Protein AF-A0A7X3ZAD9-F1 (afdb_monomer_lite)

Secondary structure (DSSP, 8-state):
-GGGG-TT--EEEE-S--HHHHHHHHHHHHHTT-EEEE--HHHHHHHHHHHHHHHHHHT--EEE-BTBHHHHHHHHHHHHHHTTPEEEEEEEEE---GGGGG--TTTHHHHHT--HHHHHHTT--HHHHHHHHSSHHHHHHHHHHHHHHTPBPPTTS----B--TTTHHHHSSBGGGTSSBSSSSEEEEEESB-TTSPBPTT--TT-EEEEEE-SSHHHHHHHHHTT--B-TTSSEEEEEES---GGGGTHHHHHIIIII---SS---S--EEEEEEESS-B-TTPEEE-TTSSSEEEEEEEHHHHHHHTBPBGGG-EEEEESS-B-TTPBPBGGGEE--TTSHHHHHHHHHHHHH-

Radius of gyration: 20.12 Å; chains: 1; bounding box: 60×41×52 Å

Foldseek 3Di:
DVVLQDPPAAEDEDDPLALLVLLVVLLSNLVSLHAYAYQNLLVCQLFQQVSCVSNVVSLAHYAYFALDFLLVQLLQLVVCVVVVWFWFEKAFEAAEEQLLLQDALVCLQVSVVHDPVRCVVVVHDSLVSSLRYNCQVRLSSQQQNCQQNVQAEDAWFAPQAADALLCCQQARAPVVSVHPDVHGRHYHYHHQADNVGHGRPNTQNAKIKTKTFQPDPVSLVVCVVVPFRHDPVSGIGMDMDSHRRRPVRRVVQVCCRRPVVYYSTGRNARQKAWFWFFSAKFAAFDAFQARSHNGTGTGIHGLVVCVVQQGDGSSQRHRWGFRGIDGHGHTDHPNRTDDDCPSPSNVSSVVSNVVRD

Sequence (357 aa):
MEMLLRHDVDVVAEATGDPVAGLLHAREAIRQGKHIVMVNVEADVLAGALLAEEARAAGVVYSMAYGDQPALTCEMVEWARACGFNVVAAGKGTKYLPSYHASTPDTVWDHYGLTPAQAAEAGMNPQMFNSFLDGTKSALEMAAVANATALAPPADGLLFPPAGVDDLAHVLRPATEGGQLAGKGMVEVVSSIERDGRPVCRDLRWGVYVVIEAPNPYAAACFRQYGMNTDATGRYSAMYKPFHLIGLELNVSILSAALLGKPTGSTLSFEGDVVATAKRDLSAGETLDGEGGFTVYGKLLPAKKSLALGGLPTGLAHGVKLAASVAAGQPITWSDVEIDAACDAVKIRREMEQRFG

pLDDT: mean 97.09, std 2.52, range [78.0, 98.94]

Structure (mmCIF, N/CA/C/O backbone):
data_AF-A0A7X3ZAD9-F1
#
_entry.id   AF-A0A7X3ZAD9-F1
#
loop_
_atom_site.group_PDB
_atom_site.id
_atom_site.type_symbol
_atom_site.label_atom_id
_atom_site.label_alt_id
_atom_site.label_comp_id
_atom_site.label_asym_id
_atom_site.label_entity_id
_atom_site.label_seq_id
_atom_site.pdbx_PDB_ins_code
_atom_site.Cartn_x
_atom_site.Cartn_y
_atom_site.Cartn_z
_atom_site.occupancy
_atom_site.B_iso_or_equiv
_atom_site.auth_seq_id
_atom_site.auth_comp_id
_atom_site.auth_asym_id
_atom_site.auth_atom_id
_atom_site.pdbx_PDB_model_num
ATOM 1 N N . MET A 1 1 ? -13.316 -12.703 19.798 1.00 78.00 1 MET A N 1
ATOM 2 C CA . MET A 1 1 ? -12.491 -12.288 20.958 1.00 78.00 1 MET A CA 1
ATOM 3 C C . MET A 1 1 ? -12.046 -13.439 21.851 1.00 78.00 1 MET A C 1
ATOM 5 O O . MET A 1 1 ? -10.903 -13.404 22.272 1.00 78.00 1 MET A O 1
ATOM 9 N N . GLU A 1 2 ? -12.847 -14.485 22.087 1.00 82.69 2 GLU A N 1
ATOM 10 C CA . GLU A 1 2 ? -12.453 -15.619 22.957 1.00 82.69 2 GLU A CA 1
ATOM 11 C C . GLU A 1 2 ? -11.102 -16.269 22.604 1.00 82.69 2 GLU A C 1
ATOM 13 O O . GLU A 1 2 ? -10.327 -16.595 23.497 1.00 82.69 2 GLU A O 1
ATOM 18 N N . MET A 1 3 ? -10.770 -16.390 21.311 1.00 83.06 3 MET A N 1
ATOM 19 C CA . MET A 1 3 ? -9.465 -16.890 20.850 1.00 83.06 3 MET A CA 1
ATOM 20 C C . MET A 1 3 ? -8.279 -16.098 21.430 1.00 83.06 3 MET A C 1
ATOM 22 O O . MET A 1 3 ? -7.254 -16.689 21.756 1.00 83.06 3 MET A O 1
ATOM 26 N N . LEU A 1 4 ? -8.421 -14.779 21.605 1.00 87.44 4 LEU A N 1
ATOM 27 C CA . LEU A 1 4 ? -7.357 -13.913 22.123 1.00 87.44 4 LEU A CA 1
ATOM 28 C C . LEU A 1 4 ? -7.099 -14.119 23.619 1.00 87.44 4 LEU A C 1
ATOM 30 O O . LEU A 1 4 ? -6.061 -13.702 24.114 1.00 87.44 4 LEU A O 1
ATOM 34 N N . LEU A 1 5 ? -7.997 -14.796 24.336 1.00 88.81 5 LEU A N 1
ATOM 35 C CA . LEU A 1 5 ? -7.815 -15.131 25.750 1.00 88.81 5 LEU A CA 1
ATOM 36 C C . LEU A 1 5 ? -7.124 -16.484 25.951 1.00 88.81 5 LEU A C 1
ATOM 38 O O . LEU A 1 5 ? -6.777 -16.843 27.074 1.00 88.81 5 LEU A O 1
ATOM 42 N N . ARG A 1 6 ? -6.935 -17.265 24.883 1.00 92.75 6 ARG A N 1
ATOM 43 C CA . ARG A 1 6 ? -6.351 -18.599 24.990 1.00 92.75 6 ARG A CA 1
ATOM 44 C C . ARG A 1 6 ? -4.841 -18.531 25.203 1.00 92.75 6 ARG A C 1
ATOM 46 O O . ARG A 1 6 ? -4.143 -17.809 24.495 1.00 92.75 6 ARG A O 1
ATOM 53 N N . HIS A 1 7 ? -4.318 -19.321 26.135 1.00 89.75 7 HIS A N 1
ATOM 54 C CA . HIS A 1 7 ? -2.878 -19.383 26.417 1.00 89.75 7 HIS A CA 1
ATOM 55 C C . HIS A 1 7 ? -2.080 -20.228 25.412 1.00 89.75 7 HIS A C 1
ATOM 57 O O . HIS A 1 7 ? -0.863 -20.130 25.392 1.00 89.75 7 HIS A O 1
ATOM 63 N N . ASP A 1 8 ? -2.746 -21.029 24.578 1.00 94.44 8 ASP A N 1
ATOM 64 C CA . ASP A 1 8 ? -2.132 -21.887 23.553 1.00 94.44 8 ASP A CA 1
ATOM 65 C C . ASP A 1 8 ? -2.055 -21.221 22.166 1.00 94.44 8 ASP A C 1
ATOM 67 O O . ASP A 1 8 ? -1.916 -21.900 21.152 1.00 94.44 8 ASP A O 1
ATOM 71 N N . VAL A 1 9 ? -2.179 -19.891 22.117 1.00 96.69 9 VAL A N 1
ATOM 72 C CA . VAL A 1 9 ? -2.085 -19.087 20.892 1.00 96.69 9 VAL A CA 1
ATOM 73 C C . VAL A 1 9 ? -0.942 -18.089 21.034 1.00 96.69 9 VAL A C 1
ATOM 75 O O . VAL A 1 9 ? -1.059 -17.141 21.815 1.00 96.69 9 VAL A O 1
ATOM 78 N N . ASP A 1 10 ? 0.113 -18.270 20.240 1.00 96.31 10 ASP A N 1
ATOM 79 C CA . ASP A 1 10 ? 1.284 -17.379 20.209 1.00 96.31 10 ASP A CA 1
ATOM 80 C C . ASP A 1 10 ? 1.128 -16.234 19.195 1.00 96.31 10 ASP A C 1
ATOM 82 O O . ASP A 1 10 ? 1.503 -15.090 19.458 1.00 96.31 10 ASP A O 1
ATOM 86 N N . VAL A 1 11 ? 0.552 -16.540 18.027 1.00 98.31 11 VAL A N 1
ATOM 87 C CA . VAL A 1 11 ? 0.426 -15.618 16.890 1.00 98.31 11 VAL A CA 1
ATOM 88 C C . VAL A 1 11 ? -1.021 -15.558 16.417 1.00 98.31 11 VAL A C 1
ATOM 90 O O . VAL A 1 11 ? -1.665 -16.586 16.212 1.00 98.31 11 VAL A O 1
ATOM 93 N N . VAL A 1 12 ? -1.521 -14.345 16.202 1.00 98.06 12 VAL A N 1
ATOM 94 C CA . VAL A 1 12 ? -2.849 -14.061 15.659 1.00 98.06 12 VAL A CA 1
ATOM 95 C C . VAL A 1 12 ? -2.694 -13.546 14.234 1.00 98.06 12 VAL A C 1
ATOM 97 O O . VAL A 1 12 ? -2.046 -12.526 14.016 1.00 98.06 12 VAL A O 1
ATOM 100 N N . ALA A 1 13 ? -3.309 -14.223 13.268 1.00 97.81 13 ALA A N 1
ATOM 101 C CA . ALA A 1 13 ? -3.486 -13.682 11.925 1.00 97.81 13 ALA A CA 1
ATOM 102 C C . ALA A 1 13 ? -4.824 -12.932 11.862 1.00 97.81 13 ALA A C 1
ATOM 104 O O . ALA A 1 13 ? -5.886 -13.543 11.993 1.00 97.81 13 ALA A O 1
ATOM 105 N N . GLU A 1 14 ? -4.778 -11.612 11.692 1.00 97.12 14 GLU A N 1
ATOM 106 C CA . GLU A 1 14 ? -5.979 -10.794 11.511 1.00 97.12 14 GLU A CA 1
ATOM 107 C C . GLU A 1 14 ? -6.323 -10.774 10.018 1.00 97.12 14 GLU A C 1
ATOM 109 O O . GLU A 1 14 ? -5.631 -10.128 9.234 1.00 97.12 14 GLU A O 1
ATOM 114 N N . ALA A 1 15 ? -7.336 -11.551 9.630 1.00 95.44 15 ALA A N 1
ATOM 115 C CA . ALA A 1 15 ? -7.712 -11.803 8.238 1.00 95.44 15 ALA A CA 1
ATOM 116 C C . ALA A 1 15 ? -9.220 -11.628 7.995 1.00 95.44 15 ALA A C 1
ATOM 118 O O . ALA A 1 15 ? -9.798 -12.301 7.144 1.00 95.44 15 ALA A O 1
ATOM 119 N N . THR A 1 16 ? -9.881 -10.764 8.773 1.00 93.94 16 THR A N 1
ATOM 120 C CA . THR A 1 16 ? -11.319 -10.500 8.590 1.00 93.94 16 THR A CA 1
ATOM 121 C C . THR A 1 16 ? -11.625 -9.666 7.353 1.00 93.94 16 THR A C 1
ATOM 123 O O . THR A 1 16 ? -12.719 -9.787 6.808 1.00 93.94 16 THR A O 1
ATOM 126 N N . GLY A 1 17 ? -10.674 -8.836 6.913 1.00 89.06 17 GLY A N 1
ATOM 127 C CA . GLY A 1 17 ? -10.878 -7.870 5.832 1.00 89.06 17 GLY A CA 1
ATOM 128 C C . GLY A 1 17 ? -11.751 -6.674 6.228 1.00 89.06 17 GLY A C 1
ATOM 129 O O . GLY A 1 17 ? -12.151 -5.911 5.358 1.00 89.06 17 GLY A O 1
ATOM 130 N N . ASP A 1 18 ? -12.057 -6.511 7.520 1.00 94.25 18 ASP A N 1
ATOM 131 C CA . ASP A 1 18 ? -12.796 -5.365 8.050 1.00 94.25 18 ASP A CA 1
ATOM 132 C C . ASP A 1 18 ? -11.835 -4.476 8.858 1.00 94.25 18 ASP A C 1
ATOM 134 O O . ASP A 1 18 ? -11.283 -4.934 9.864 1.00 94.25 18 ASP A O 1
ATOM 138 N N . PRO A 1 19 ? -11.576 -3.221 8.448 1.00 95.44 19 PRO A N 1
ATOM 139 C CA . PRO A 1 19 ? -10.581 -2.379 9.107 1.00 95.44 19 PRO A CA 1
ATOM 140 C C . PRO A 1 19 ? -10.944 -2.051 10.561 1.00 95.44 19 PRO A C 1
ATOM 142 O O . PRO A 1 19 ? -10.061 -1.993 11.416 1.00 95.44 19 PRO A O 1
ATOM 145 N N . VAL A 1 20 ? -12.231 -1.875 10.875 1.00 95.19 20 VAL A N 1
ATOM 146 C CA . VAL A 1 20 ? -12.704 -1.551 12.230 1.00 95.19 20 VAL A CA 1
ATOM 147 C C . VAL A 1 20 ? -12.473 -2.737 13.160 1.00 95.19 20 VAL A C 1
ATOM 149 O O . VAL A 1 20 ? -11.889 -2.576 14.234 1.00 95.19 20 VAL A O 1
ATOM 152 N N . ALA A 1 21 ? -12.872 -3.937 12.738 1.00 96.06 21 ALA A N 1
ATOM 153 C CA . ALA A 1 21 ? -12.612 -5.165 13.474 1.00 96.06 21 ALA A CA 1
ATOM 154 C C . ALA A 1 21 ? -11.104 -5.408 13.616 1.00 96.06 21 ALA A C 1
ATOM 156 O O . ALA A 1 21 ? -10.641 -5.718 14.714 1.00 96.06 21 ALA A O 1
ATOM 157 N N . GLY A 1 22 ? -10.334 -5.190 12.546 1.00 97.69 22 GLY A N 1
ATOM 158 C CA . GLY A 1 22 ? -8.883 -5.356 12.527 1.00 97.69 22 GLY A CA 1
ATOM 159 C C . GLY A 1 22 ? -8.163 -4.516 13.581 1.00 97.69 22 GLY A C 1
ATOM 160 O O . GLY A 1 22 ? -7.330 -5.046 14.320 1.00 97.69 22 GLY A O 1
ATOM 161 N N . LEU A 1 23 ? -8.544 -3.243 13.741 1.00 98.00 23 LEU A N 1
ATOM 162 C CA . LEU A 1 23 ? -8.005 -2.382 14.801 1.00 98.00 23 LEU A CA 1
ATOM 163 C C . LEU A 1 23 ? -8.286 -2.939 16.202 1.00 98.00 23 LEU A C 1
ATOM 165 O O . LEU A 1 23 ? -7.384 -3.009 17.040 1.00 98.00 23 LEU A O 1
ATOM 169 N N . LEU A 1 24 ? -9.527 -3.353 16.465 1.00 96.94 24 LEU A N 1
ATOM 170 C CA . LEU A 1 24 ? -9.924 -3.881 17.772 1.00 96.94 24 LEU A CA 1
ATOM 171 C C . LEU A 1 24 ? -9.223 -5.210 18.079 1.00 96.94 24 LEU A C 1
ATOM 173 O O . LEU A 1 24 ? -8.739 -5.422 19.192 1.00 96.94 24 LEU A O 1
ATOM 177 N N . HIS A 1 25 ? -9.127 -6.087 17.080 1.00 97.62 25 HIS A N 1
ATOM 178 C CA . HIS A 1 25 ? -8.444 -7.372 17.177 1.00 97.62 25 HIS A CA 1
ATOM 179 C C . HIS A 1 25 ? -6.951 -7.193 17.461 1.00 97.62 25 HIS A C 1
ATOM 181 O O . HIS A 1 25 ? -6.421 -7.868 18.344 1.00 97.62 25 HIS A O 1
ATOM 187 N N . ALA A 1 26 ? -6.288 -6.268 16.758 1.00 97.88 26 ALA A N 1
ATOM 188 C CA . ALA A 1 26 ? -4.873 -5.973 16.951 1.00 97.88 26 ALA A CA 1
ATOM 189 C C . ALA A 1 26 ? -4.586 -5.486 18.370 1.00 97.88 26 ALA A C 1
ATOM 191 O O . ALA A 1 26 ? -3.744 -6.065 19.053 1.00 97.88 26 ALA A O 1
ATOM 192 N N . ARG A 1 27 ? -5.313 -4.466 18.845 1.00 97.06 27 ARG A N 1
ATOM 193 C CA . ARG A 1 27 ? -5.101 -3.908 20.192 1.00 97.06 27 ARG A CA 1
ATOM 194 C C . ARG A 1 27 ? -5.335 -4.939 21.283 1.00 97.06 27 ARG A C 1
ATOM 196 O O . ARG A 1 27 ? -4.548 -5.028 22.224 1.00 97.06 27 ARG A O 1
ATOM 203 N N . GLU A 1 28 ? -6.388 -5.744 21.158 1.00 97.56 28 GLU A N 1
ATOM 204 C CA . GLU A 1 28 ? -6.650 -6.799 22.134 1.00 97.56 28 GLU A CA 1
ATOM 205 C C . GLU A 1 28 ? -5.566 -7.884 22.090 1.00 97.56 28 GLU A C 1
ATOM 207 O O . GLU A 1 28 ? -5.107 -8.316 23.142 1.00 97.56 28 GLU A O 1
ATOM 212 N N . ALA A 1 29 ? -5.087 -8.286 20.909 1.00 98.06 29 ALA A N 1
ATOM 213 C CA . ALA A 1 29 ? -3.981 -9.237 20.796 1.00 98.06 29 ALA A CA 1
ATOM 214 C C . ALA A 1 29 ? -2.693 -8.699 21.448 1.00 98.06 29 ALA A C 1
ATOM 216 O O . ALA A 1 29 ? -2.060 -9.417 22.224 1.00 98.06 29 ALA A O 1
ATOM 217 N N . ILE A 1 30 ? -2.363 -7.421 21.218 1.00 98.12 30 ILE A N 1
ATOM 218 C CA . ILE A 1 30 ? -1.230 -6.733 21.856 1.00 98.12 30 ILE A CA 1
ATOM 219 C C . ILE A 1 30 ? -1.380 -6.758 23.380 1.00 98.12 30 ILE A C 1
ATOM 221 O O . ILE A 1 30 ? -0.456 -7.151 24.092 1.00 98.12 30 ILE A O 1
ATOM 225 N N . ARG A 1 31 ? -2.562 -6.397 23.892 1.00 97.00 31 ARG A N 1
ATOM 226 C CA . ARG A 1 31 ? -2.857 -6.377 25.332 1.00 97.00 31 ARG A CA 1
ATOM 227 C C . ARG A 1 31 ? -2.712 -7.753 25.986 1.00 97.00 31 ARG A C 1
ATOM 229 O O . ARG A 1 31 ? -2.361 -7.840 27.159 1.00 97.00 31 ARG A O 1
ATOM 236 N N . GLN A 1 32 ? -2.984 -8.815 25.233 1.00 97.44 32 GLN A N 1
ATOM 237 C CA . GLN A 1 32 ? -2.859 -10.205 25.673 1.00 97.44 32 GLN A CA 1
ATOM 238 C C . GLN A 1 32 ? -1.451 -10.784 25.466 1.00 97.44 32 GLN A C 1
ATOM 240 O O . GLN A 1 32 ? -1.246 -11.977 25.693 1.00 97.44 32 GLN A O 1
ATOM 245 N N . GLY A 1 33 ? -0.482 -9.970 25.034 1.00 97.25 33 GLY A N 1
ATOM 246 C CA . GLY A 1 33 ? 0.894 -10.412 24.823 1.00 97.25 33 GLY A CA 1
ATOM 247 C C . GLY A 1 33 ? 1.049 -11.365 23.635 1.00 97.25 33 GLY A C 1
ATOM 248 O O . GLY A 1 33 ? 1.919 -12.230 23.667 1.00 97.25 33 GLY A O 1
ATOM 249 N N . LYS A 1 34 ? 0.201 -11.242 22.606 1.00 98.44 34 LYS A N 1
ATOM 250 C CA . LYS A 1 34 ? 0.237 -12.089 21.404 1.00 98.44 34 LYS A CA 1
ATOM 251 C C . LYS A 1 34 ? 0.871 -11.358 20.235 1.00 98.44 34 LYS A C 1
ATOM 253 O O . LYS A 1 34 ? 0.629 -10.169 20.042 1.00 98.44 34 LYS A O 1
ATOM 258 N N . HIS A 1 35 ? 1.636 -12.081 19.424 1.00 98.62 35 HIS A N 1
ATOM 259 C CA . HIS A 1 35 ? 2.113 -11.551 18.151 1.00 98.62 35 HIS A CA 1
ATOM 260 C C . HIS A 1 35 ? 0.945 -11.400 17.168 1.00 98.62 35 HIS A C 1
ATOM 262 O O . HIS A 1 35 ? -0.010 -12.178 17.204 1.00 98.62 35 HIS A O 1
ATOM 268 N N . ILE A 1 36 ? 1.040 -10.430 16.262 1.00 98.44 36 ILE A N 1
ATOM 269 C CA . ILE A 1 36 ? 0.019 -10.127 15.262 1.00 98.44 36 ILE A CA 1
ATOM 270 C C . ILE A 1 36 ? 0.652 -10.150 13.878 1.00 98.44 36 ILE A C 1
ATOM 272 O O . ILE A 1 36 ? 1.618 -9.434 13.612 1.00 98.44 36 ILE A O 1
ATOM 276 N N . VAL A 1 37 ? 0.068 -10.949 12.991 1.00 98.56 37 VAL A N 1
ATOM 277 C CA . VAL A 1 37 ? 0.268 -10.856 11.548 1.00 98.56 37 VAL A CA 1
ATOM 278 C C . VAL A 1 37 ? -0.975 -10.197 10.959 1.00 98.56 37 VAL A C 1
ATOM 280 O O . VAL A 1 37 ? -2.055 -10.786 10.920 1.00 98.56 37 VAL A O 1
ATOM 283 N N . MET A 1 38 ? -0.820 -8.947 10.546 1.00 98.06 38 MET A N 1
ATOM 284 C CA . MET A 1 38 ? -1.863 -8.116 9.971 1.00 98.06 38 MET A CA 1
ATOM 285 C C . MET A 1 38 ? -1.998 -8.433 8.478 1.00 98.06 38 MET A C 1
ATOM 287 O O . MET A 1 38 ? -1.199 -7.968 7.664 1.00 98.06 38 MET A O 1
ATOM 291 N N . VAL A 1 39 ? -2.982 -9.267 8.121 1.00 97.62 39 VAL A N 1
ATOM 292 C CA . VAL A 1 39 ? -3.363 -9.513 6.712 1.00 97.62 39 VAL A CA 1
ATOM 293 C C . VAL A 1 39 ? -4.231 -8.361 6.188 1.00 97.62 39 VAL A C 1
ATOM 295 O O . VAL A 1 39 ? -4.270 -8.086 4.993 1.00 97.62 39 VAL A O 1
ATOM 298 N N . ASN A 1 40 ? -4.898 -7.658 7.098 1.00 96.38 40 ASN A N 1
ATOM 299 C CA . ASN A 1 40 ? -5.756 -6.509 6.851 1.00 96.38 40 ASN A CA 1
ATOM 300 C C . ASN A 1 40 ? -4.933 -5.215 6.734 1.00 96.38 40 ASN A C 1
ATOM 302 O O . ASN A 1 40 ? -4.719 -4.483 7.704 1.00 96.38 40 ASN A O 1
ATOM 306 N N . VAL A 1 41 ? -4.421 -4.955 5.531 1.00 97.25 41 VAL A N 1
ATOM 307 C CA . VAL A 1 41 ? -3.635 -3.745 5.231 1.00 97.25 41 VAL A CA 1
ATOM 308 C C . VAL A 1 41 ? -4.456 -2.467 5.428 1.00 97.25 41 VAL A C 1
ATOM 310 O O . VAL A 1 41 ? -3.903 -1.417 5.737 1.00 97.25 41 VAL A O 1
ATOM 313 N N . GLU A 1 42 ? -5.778 -2.548 5.300 1.00 97.56 42 GLU A N 1
ATOM 314 C CA . GLU A 1 42 ? -6.707 -1.446 5.520 1.00 97.56 42 GLU A CA 1
ATOM 315 C C . GLU A 1 42 ? -6.621 -0.963 6.977 1.00 97.56 42 GLU A C 1
ATOM 317 O O . GLU A 1 42 ? -6.495 0.238 7.226 1.00 97.56 42 GLU A O 1
ATOM 322 N N . ALA A 1 43 ? -6.611 -1.893 7.941 1.00 98.19 43 ALA A N 1
ATOM 323 C CA . ALA A 1 43 ? -6.403 -1.596 9.358 1.00 98.19 43 ALA A CA 1
ATOM 324 C C . ALA A 1 43 ? -4.985 -1.062 9.640 1.00 98.19 43 ALA A C 1
ATOM 326 O O . ALA A 1 43 ? -4.827 -0.113 10.417 1.00 98.19 43 ALA A O 1
ATOM 327 N N . ASP A 1 44 ? -3.960 -1.630 8.992 1.00 98.44 44 ASP A N 1
ATOM 328 C CA . ASP A 1 44 ? -2.572 -1.170 9.133 1.00 98.44 44 ASP A CA 1
ATOM 329 C C . ASP A 1 44 ? -2.385 0.272 8.644 1.00 98.44 44 ASP A C 1
ATOM 331 O O . ASP A 1 44 ? -1.784 1.095 9.326 1.00 98.44 44 ASP A O 1
ATOM 335 N N . VAL A 1 45 ? -2.960 0.639 7.503 1.00 98.19 45 VAL A N 1
ATOM 336 C CA . VAL A 1 45 ? -2.902 2.023 7.016 1.00 98.19 45 VAL A CA 1
ATOM 337 C C . VAL A 1 45 ? -3.741 2.951 7.891 1.00 98.19 45 VAL A C 1
ATOM 339 O O . VAL A 1 45 ? -3.369 4.104 8.111 1.00 98.19 45 VAL A O 1
ATOM 342 N N . LEU A 1 46 ? -4.867 2.461 8.418 1.00 98.31 46 LEU A N 1
ATOM 343 C CA . LEU A 1 46 ? -5.770 3.279 9.212 1.00 98.31 46 LEU A CA 1
ATOM 344 C C . LEU A 1 46 ? -5.128 3.740 10.528 1.00 98.31 46 LEU A C 1
ATOM 346 O O . LEU A 1 46 ? -5.263 4.919 10.861 1.00 98.31 46 LEU A O 1
ATOM 350 N N . ALA A 1 47 ? -4.438 2.855 11.260 1.00 98.31 47 ALA A N 1
ATOM 351 C CA . ALA A 1 47 ? -3.796 3.218 12.532 1.00 98.31 47 ALA A CA 1
ATOM 352 C C . ALA A 1 47 ? -2.533 2.408 12.901 1.00 98.31 47 ALA A C 1
ATOM 354 O O . ALA A 1 47 ? -2.141 2.362 14.070 1.00 98.31 47 ALA A O 1
ATOM 355 N N . GLY A 1 48 ? -1.862 1.786 11.935 1.00 98.00 48 GLY A N 1
ATOM 356 C CA . GLY A 1 48 ? -0.726 0.886 12.156 1.00 98.00 48 GLY A CA 1
ATOM 357 C C . GLY A 1 48 ? 0.466 1.526 12.861 1.00 98.00 48 GLY A C 1
ATOM 358 O O . GLY A 1 48 ? 1.149 0.839 13.610 1.00 98.00 48 GLY A O 1
ATOM 359 N N . ALA A 1 49 ? 0.694 2.839 12.721 1.00 98.00 49 ALA A N 1
ATOM 360 C CA . ALA A 1 49 ? 1.753 3.539 13.461 1.00 98.00 49 ALA A CA 1
ATOM 361 C C . ALA A 1 49 ? 1.550 3.460 14.981 1.00 98.00 49 ALA A C 1
ATOM 363 O O . ALA A 1 49 ? 2.491 3.152 15.719 1.00 98.00 49 ALA A O 1
ATOM 364 N N . LEU A 1 50 ? 0.308 3.653 15.433 1.00 98.50 50 LEU A N 1
ATOM 365 C CA . LEU A 1 50 ? -0.066 3.516 16.836 1.00 98.50 50 LEU A CA 1
ATOM 366 C C . LEU A 1 50 ? -0.003 2.049 17.277 1.00 98.50 50 LEU A C 1
ATOM 368 O O . LEU A 1 50 ? 0.624 1.747 18.288 1.00 98.50 50 LEU A O 1
ATOM 372 N N . LEU A 1 51 ? -0.570 1.126 16.493 1.00 98.50 51 LEU A N 1
ATOM 373 C CA . LEU A 1 51 ? -0.564 -0.309 16.817 1.00 98.50 51 LEU A CA 1
ATOM 374 C C . LEU A 1 51 ? 0.858 -0.881 16.907 1.00 98.50 51 LEU A C 1
ATOM 376 O O . LEU A 1 51 ? 1.172 -1.633 17.827 1.00 98.50 51 LEU A O 1
ATOM 380 N N . ALA A 1 52 ? 1.744 -0.505 15.985 1.00 98.38 52 ALA A N 1
ATOM 381 C CA . ALA A 1 52 ? 3.134 -0.941 15.984 1.00 98.38 52 ALA A CA 1
ATOM 382 C C . ALA A 1 52 ? 3.911 -0.381 17.184 1.00 98.38 52 ALA A C 1
ATOM 384 O O . ALA A 1 52 ? 4.822 -1.031 17.699 1.00 98.38 52 ALA A O 1
ATOM 385 N N . GLU A 1 53 ? 3.581 0.827 17.644 1.00 98.31 53 GLU A N 1
ATOM 386 C CA . GLU A 1 53 ? 4.152 1.390 18.865 1.00 98.31 53 GLU A CA 1
ATOM 387 C C . GLU A 1 53 ? 3.633 0.694 20.129 1.00 98.31 53 GLU A C 1
ATOM 389 O O . GLU A 1 53 ? 4.441 0.332 20.987 1.00 98.31 53 GLU A O 1
ATOM 394 N N . GLU A 1 54 ? 2.325 0.442 20.222 1.00 98.56 54 GLU A N 1
ATOM 395 C CA . GLU A 1 54 ? 1.719 -0.337 21.308 1.00 98.56 54 GLU A CA 1
ATOM 396 C C . GLU A 1 54 ? 2.327 -1.751 21.378 1.00 98.56 54 GLU A C 1
ATOM 398 O O . GLU A 1 54 ? 2.712 -2.211 22.454 1.00 98.56 54 GLU A O 1
ATOM 403 N N . ALA A 1 55 ? 2.500 -2.415 20.231 1.00 98.62 55 ALA A N 1
ATOM 404 C CA . ALA A 1 55 ? 3.117 -3.736 20.134 1.00 98.62 55 ALA A CA 1
ATOM 405 C C . ALA A 1 55 ? 4.570 -3.741 20.628 1.00 98.62 55 ALA A C 1
ATOM 407 O O . ALA A 1 55 ? 4.947 -4.587 21.443 1.00 98.62 55 ALA A O 1
ATOM 408 N N . ARG A 1 56 ? 5.374 -2.755 20.200 1.00 98.25 56 ARG A N 1
ATOM 409 C CA . ARG A 1 56 ? 6.753 -2.576 20.683 1.00 98.25 56 ARG A CA 1
ATOM 410 C C . ARG A 1 56 ? 6.798 -2.367 22.195 1.00 98.25 56 ARG A C 1
ATOM 412 O O . ARG A 1 56 ? 7.653 -2.954 22.853 1.00 98.25 56 ARG A O 1
ATOM 419 N N . ALA A 1 57 ? 5.885 -1.570 22.749 1.00 98.31 57 ALA A N 1
ATOM 420 C CA . ALA A 1 57 ? 5.802 -1.335 24.190 1.00 98.31 57 ALA A CA 1
ATOM 421 C C . ALA A 1 57 ? 5.409 -2.599 24.975 1.00 98.31 57 ALA A C 1
ATOM 423 O O . ALA A 1 57 ? 5.913 -2.819 26.075 1.00 98.31 57 ALA A O 1
ATOM 424 N N . ALA A 1 58 ? 4.552 -3.446 24.401 1.00 98.31 58 ALA A N 1
ATOM 425 C CA . ALA A 1 58 ? 4.148 -4.725 24.980 1.00 98.31 58 ALA A CA 1
ATOM 426 C C . ALA A 1 58 ? 5.169 -5.861 24.762 1.00 98.31 58 ALA A C 1
ATOM 428 O O . ALA A 1 58 ? 4.997 -6.948 25.309 1.00 98.31 58 ALA A O 1
ATOM 429 N N . GLY A 1 59 ? 6.229 -5.633 23.977 1.00 98.25 59 GLY A N 1
ATOM 430 C CA . GLY A 1 59 ? 7.235 -6.649 23.663 1.00 98.25 59 GLY A CA 1
ATOM 431 C C . GLY A 1 59 ? 6.745 -7.739 22.704 1.00 98.25 59 GLY A C 1
ATOM 432 O O . GLY A 1 59 ? 7.324 -8.823 22.676 1.00 98.25 59 GLY A O 1
ATOM 433 N N . VAL A 1 60 ? 5.698 -7.465 21.919 1.00 98.69 60 VAL A N 1
ATOM 434 C CA . VAL A 1 60 ? 5.158 -8.389 20.911 1.00 98.69 60 VAL A CA 1
ATOM 435 C C . VAL A 1 60 ? 5.497 -7.927 19.497 1.00 98.69 60 VAL A C 1
ATOM 437 O O . VAL A 1 60 ? 5.820 -6.768 19.243 1.00 98.69 60 VAL A O 1
ATOM 440 N N . VAL A 1 61 ? 5.409 -8.857 18.549 1.00 98.75 61 VAL A N 1
ATOM 441 C CA . VAL A 1 61 ? 5.663 -8.580 17.129 1.00 98.75 61 VAL A CA 1
ATOM 442 C C . VAL A 1 61 ? 4.353 -8.166 16.486 1.00 98.75 61 VAL A C 1
ATOM 444 O O . VAL A 1 61 ? 3.385 -8.918 16.548 1.00 98.75 61 VAL A O 1
ATOM 447 N N . TYR A 1 62 ? 4.352 -7.010 15.836 1.00 98.75 62 TYR A N 1
ATOM 448 C CA . TYR A 1 62 ? 3.326 -6.594 14.890 1.00 98.75 62 TYR A CA 1
ATOM 449 C C . TYR A 1 62 ? 3.949 -6.631 13.495 1.00 98.75 62 TYR A C 1
ATOM 451 O O . TYR A 1 62 ? 4.985 -6.009 13.270 1.00 98.75 62 TYR A O 1
ATOM 459 N N . SER A 1 63 ? 3.380 -7.425 12.594 1.00 98.62 63 SER A N 1
ATOM 460 C CA . SER A 1 63 ? 3.949 -7.704 11.276 1.00 98.62 63 SER A CA 1
ATOM 461 C C . SER A 1 63 ? 2.891 -7.584 10.194 1.00 98.62 63 SER A C 1
ATOM 463 O O . SER A 1 63 ? 1.778 -8.064 10.365 1.00 98.62 63 SER A O 1
ATOM 465 N N . MET A 1 64 ? 3.269 -7.059 9.036 1.00 98.44 64 MET A N 1
ATOM 466 C CA . MET A 1 64 ? 2.557 -7.276 7.780 1.00 98.44 64 MET A CA 1
ATOM 467 C C . MET A 1 64 ? 2.607 -8.759 7.392 1.00 98.44 64 MET A C 1
ATOM 469 O O . MET A 1 64 ? 3.523 -9.488 7.794 1.00 98.44 64 MET A O 1
ATOM 473 N N . ALA A 1 65 ? 1.643 -9.193 6.585 1.00 98.00 65 ALA A N 1
ATOM 474 C CA . ALA A 1 65 ? 1.562 -10.549 6.058 1.00 98.00 65 ALA A CA 1
ATOM 475 C C . ALA A 1 65 ? 2.513 -10.777 4.869 1.00 98.00 65 ALA A C 1
ATOM 477 O O . ALA A 1 65 ? 2.335 -10.227 3.783 1.00 98.00 65 ALA A O 1
ATOM 478 N N . TYR A 1 66 ? 3.520 -11.628 5.054 1.00 97.94 66 TYR A N 1
ATOM 479 C CA . TYR A 1 66 ? 4.410 -12.062 3.983 1.00 97.94 66 TYR A CA 1
ATOM 480 C C . TYR A 1 66 ? 3.645 -12.899 2.957 1.00 97.94 66 TYR A C 1
ATOM 482 O O . TYR A 1 66 ? 2.821 -13.739 3.315 1.00 97.94 66 TYR A O 1
ATOM 490 N N . GLY A 1 67 ? 3.921 -12.647 1.678 1.00 95.94 67 GLY A N 1
ATOM 491 C CA . GLY A 1 67 ? 3.115 -13.136 0.561 1.00 95.94 67 GLY A CA 1
ATOM 492 C C . GLY A 1 67 ? 2.190 -12.081 -0.025 1.00 95.94 67 GLY A C 1
ATOM 493 O O . GLY A 1 67 ? 1.852 -12.183 -1.203 1.00 95.94 67 GLY A O 1
ATOM 494 N N . ASP A 1 68 ? 1.837 -11.051 0.745 1.00 96.94 68 ASP A N 1
ATOM 495 C CA . ASP A 1 68 ? 1.217 -9.839 0.217 1.00 96.94 68 ASP A CA 1
ATOM 496 C C . ASP A 1 68 ? 2.283 -8.843 -0.280 1.00 96.94 68 ASP A C 1
ATOM 498 O O . ASP A 1 68 ? 3.448 -8.889 0.138 1.00 96.94 68 ASP A O 1
ATOM 502 N N . GLN A 1 69 ? 1.918 -7.945 -1.199 1.00 97.88 69 GLN A N 1
ATOM 503 C CA . GLN A 1 69 ? 2.891 -7.038 -1.817 1.00 97.88 69 GLN A CA 1
ATOM 504 C C . GLN A 1 69 ? 3.606 -6.102 -0.831 1.00 97.88 69 GLN A C 1
ATOM 506 O O . GLN A 1 69 ? 4.810 -5.906 -1.029 1.00 97.88 69 GLN A O 1
ATOM 511 N N . PRO A 1 70 ? 2.971 -5.536 0.219 1.00 98.50 70 PRO A N 1
ATOM 512 C CA . PRO A 1 70 ? 3.666 -4.641 1.142 1.00 98.50 70 PRO A CA 1
ATOM 513 C C . PRO A 1 70 ? 4.869 -5.295 1.827 1.00 98.50 70 PRO A C 1
ATOM 515 O O . PRO A 1 70 ? 5.975 -4.758 1.759 1.00 98.50 70 PRO A O 1
ATOM 518 N N . ALA A 1 71 ? 4.694 -6.488 2.403 1.00 98.44 71 ALA A N 1
ATOM 519 C CA . ALA A 1 71 ? 5.768 -7.210 3.088 1.00 98.44 71 ALA A CA 1
ATOM 520 C C . ALA A 1 71 ? 6.899 -7.613 2.126 1.00 98.44 71 ALA A C 1
ATOM 522 O O . ALA A 1 71 ? 8.074 -7.414 2.426 1.00 98.44 71 ALA A O 1
ATOM 523 N N . LEU A 1 72 ? 6.553 -8.107 0.930 1.00 98.62 72 LEU A N 1
ATOM 524 C CA . LEU A 1 72 ? 7.543 -8.450 -0.097 1.00 98.62 72 LEU A CA 1
ATOM 525 C C . LEU A 1 72 ? 8.323 -7.218 -0.577 1.00 98.62 72 LEU A C 1
ATOM 527 O O . LEU A 1 72 ? 9.529 -7.288 -0.792 1.00 98.62 72 LEU A O 1
ATOM 531 N N . THR A 1 73 ? 7.654 -6.074 -0.717 1.00 98.75 73 THR A N 1
ATOM 532 C CA . THR A 1 73 ? 8.309 -4.817 -1.101 1.00 98.75 73 THR A CA 1
ATOM 533 C C . THR A 1 73 ? 9.238 -4.324 0.009 1.00 98.75 73 THR A C 1
ATOM 535 O O . THR A 1 73 ? 10.353 -3.892 -0.282 1.00 98.75 73 THR A O 1
ATOM 538 N N . CYS A 1 74 ? 8.823 -4.434 1.278 1.00 98.62 74 CYS A N 1
ATOM 539 C CA . CYS A 1 74 ? 9.666 -4.100 2.428 1.00 98.62 74 CYS A CA 1
ATOM 540 C C . CYS A 1 74 ? 10.950 -4.936 2.443 1.00 98.62 74 CYS A C 1
ATOM 542 O O . CYS A 1 74 ? 12.030 -4.360 2.556 1.00 98.62 74 CYS A O 1
ATOM 544 N N . GLU A 1 75 ? 10.860 -6.253 2.226 1.00 98.25 75 GLU A N 1
ATOM 545 C CA . GLU A 1 75 ? 12.035 -7.132 2.125 1.00 98.25 75 GLU A CA 1
ATOM 546 C C . GLU A 1 75 ? 13.017 -6.649 1.042 1.00 98.25 75 GLU A C 1
ATOM 548 O O . GLU A 1 75 ? 14.222 -6.557 1.280 1.00 98.25 75 GLU A O 1
ATOM 553 N N . MET A 1 76 ? 12.516 -6.281 -0.141 1.00 98.75 76 MET A N 1
ATOM 554 C CA . MET A 1 76 ? 13.363 -5.801 -1.239 1.00 98.75 76 MET A CA 1
ATOM 555 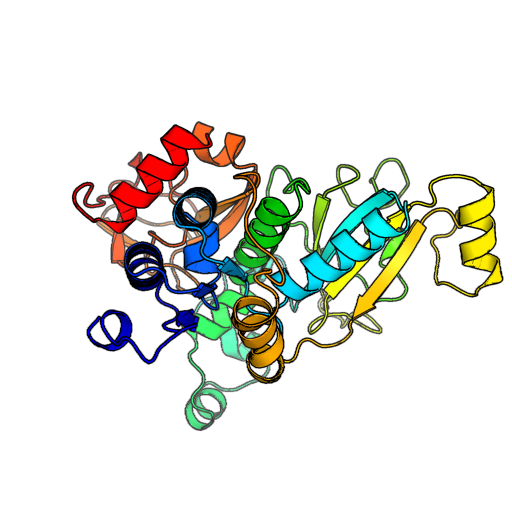C C . MET A 1 76 ? 14.018 -4.447 -0.930 1.00 98.75 76 MET A C 1
ATOM 557 O O . MET A 1 76 ? 15.175 -4.219 -1.293 1.00 98.75 76 MET A O 1
ATOM 561 N N . VAL A 1 77 ? 13.306 -3.551 -0.245 1.00 98.88 77 VAL A N 1
ATOM 562 C CA . VAL A 1 77 ? 13.848 -2.263 0.213 1.00 98.88 77 VAL A CA 1
ATOM 563 C C . VAL A 1 77 ? 14.920 -2.466 1.285 1.00 98.88 77 VAL A C 1
ATOM 565 O O . VAL A 1 77 ? 15.978 -1.832 1.223 1.00 98.88 77 VAL A O 1
ATOM 568 N N . GLU A 1 78 ? 14.681 -3.357 2.246 1.00 98.25 78 GLU A N 1
ATOM 569 C CA . GLU A 1 78 ? 15.646 -3.716 3.286 1.00 98.25 78 GLU A CA 1
ATOM 570 C C . GLU A 1 78 ? 16.903 -4.349 2.688 1.00 98.25 78 GLU A C 1
ATOM 572 O O . GLU A 1 78 ? 18.010 -3.920 3.016 1.00 98.25 78 GLU A O 1
ATOM 577 N N . TRP A 1 79 ? 16.749 -5.291 1.751 1.00 98.56 79 TRP A N 1
ATOM 578 C CA . TRP A 1 79 ? 17.859 -5.873 0.996 1.00 98.56 79 TRP A CA 1
ATOM 579 C C . TRP A 1 79 ? 18.693 -4.794 0.297 1.00 98.56 79 TRP A C 1
ATOM 581 O O . TRP A 1 79 ? 19.914 -4.749 0.464 1.00 98.56 79 TRP A O 1
ATOM 591 N N . ALA A 1 80 ? 18.044 -3.891 -0.445 1.00 98.56 80 ALA A N 1
ATOM 592 C CA . ALA A 1 80 ? 18.740 -2.852 -1.197 1.00 98.56 80 ALA A CA 1
ATOM 593 C C . ALA A 1 80 ? 19.580 -1.958 -0.271 1.00 98.56 80 ALA A C 1
ATOM 595 O O . ALA A 1 80 ? 20.756 -1.699 -0.544 1.00 98.56 80 ALA A O 1
ATOM 596 N N . ARG A 1 81 ? 19.000 -1.543 0.862 1.00 98.19 81 ARG A N 1
ATOM 597 C CA . ARG A 1 81 ? 19.683 -0.730 1.878 1.00 98.19 81 ARG A CA 1
ATOM 598 C C . ARG A 1 81 ? 20.808 -1.495 2.572 1.00 98.19 81 ARG A C 1
ATOM 600 O O . ARG A 1 81 ? 21.884 -0.932 2.756 1.00 98.19 81 ARG A O 1
ATOM 607 N N . ALA A 1 82 ? 20.606 -2.770 2.905 1.00 98.31 82 ALA A N 1
ATOM 608 C CA . ALA A 1 82 ? 21.628 -3.619 3.517 1.00 98.31 82 ALA A CA 1
ATOM 609 C C . ALA A 1 82 ? 22.851 -3.816 2.604 1.00 98.31 82 ALA A C 1
ATOM 611 O O . ALA A 1 82 ? 23.980 -3.884 3.086 1.00 98.31 82 ALA A O 1
ATOM 612 N N . CYS A 1 83 ? 22.644 -3.846 1.285 1.00 97.56 83 CYS A N 1
ATOM 613 C CA . CYS A 1 83 ? 23.719 -3.878 0.293 1.00 97.56 83 CYS A CA 1
ATOM 614 C C . CYS A 1 83 ? 24.379 -2.509 0.032 1.00 97.56 83 CYS A C 1
ATOM 616 O O . CYS A 1 83 ? 25.358 -2.443 -0.712 1.00 97.56 83 CYS A O 1
ATOM 618 N N . GLY A 1 84 ? 23.876 -1.422 0.625 1.00 97.31 84 GLY A N 1
ATOM 619 C CA . GLY A 1 84 ? 24.396 -0.065 0.436 1.00 97.31 84 GLY A CA 1
ATOM 620 C C . GLY A 1 84 ? 23.930 0.622 -0.852 1.00 97.31 84 GLY A C 1
ATOM 621 O O . GLY A 1 84 ? 24.561 1.586 -1.289 1.00 97.31 84 GLY A O 1
ATOM 622 N N . PHE A 1 85 ? 22.853 0.141 -1.479 1.00 98.19 85 PHE A N 1
ATOM 623 C CA . PHE A 1 85 ? 22.248 0.803 -2.632 1.00 98.19 85 PHE A CA 1
ATOM 624 C C . PHE A 1 85 ? 21.294 1.919 -2.206 1.00 98.19 85 PHE A C 1
ATOM 626 O O . PHE A 1 85 ? 20.616 1.834 -1.180 1.00 98.19 85 PHE A O 1
ATOM 633 N N . ASN A 1 86 ? 21.187 2.951 -3.044 1.00 98.38 86 ASN A N 1
ATOM 634 C CA . ASN A 1 86 ? 20.196 4.003 -2.855 1.00 98.38 86 ASN A CA 1
ATOM 635 C C . ASN A 1 86 ? 18.858 3.537 -3.438 1.00 98.38 86 ASN A C 1
ATOM 637 O O . ASN A 1 86 ? 18.777 3.243 -4.630 1.00 98.38 86 ASN A O 1
ATOM 641 N N . VAL A 1 87 ? 17.804 3.478 -2.621 1.00 98.81 87 VAL A N 1
ATOM 642 C CA . VAL A 1 87 ? 16.455 3.122 -3.090 1.00 98.81 87 VAL A CA 1
ATOM 643 C C . VAL A 1 87 ? 15.815 4.332 -3.764 1.00 98.81 87 VAL A C 1
ATOM 645 O O . VAL A 1 87 ? 15.621 5.375 -3.143 1.00 98.81 87 VAL A O 1
ATOM 648 N N . VAL A 1 88 ? 15.489 4.185 -5.043 1.00 98.75 88 VAL A N 1
ATOM 649 C CA . VAL A 1 88 ? 14.926 5.248 -5.885 1.00 98.75 88 VAL A CA 1
ATOM 650 C C . VAL A 1 88 ? 13.413 5.159 -5.908 1.00 98.75 88 VAL A C 1
ATOM 652 O O . VAL A 1 88 ? 12.740 6.169 -5.724 1.00 98.75 88 VAL A O 1
ATOM 655 N N . ALA A 1 89 ? 12.891 3.952 -6.094 1.00 98.88 89 ALA A N 1
ATOM 656 C CA . ALA A 1 89 ? 11.468 3.681 -6.060 1.00 98.88 89 ALA A CA 1
ATOM 657 C C . ALA A 1 89 ? 11.217 2.250 -5.595 1.00 98.88 89 ALA A C 1
ATOM 659 O O . ALA A 1 89 ? 12.039 1.372 -5.852 1.00 98.88 89 ALA A O 1
ATOM 660 N N . ALA A 1 90 ? 10.082 1.994 -4.962 1.00 98.94 90 ALA A N 1
ATOM 661 C CA . ALA A 1 90 ? 9.646 0.635 -4.664 1.00 98.94 90 ALA A CA 1
ATOM 662 C C . ALA A 1 90 ? 8.126 0.535 -4.758 1.00 98.94 90 ALA A C 1
ATOM 664 O O . ALA A 1 90 ? 7.426 1.530 -4.562 1.00 98.94 90 ALA A O 1
ATOM 665 N N . GLY A 1 91 ? 7.625 -0.657 -5.058 1.00 98.75 91 GLY A N 1
ATOM 666 C CA . GLY A 1 91 ? 6.191 -0.890 -5.112 1.00 98.75 91 GLY A CA 1
ATOM 667 C C . GLY A 1 91 ? 5.819 -2.145 -5.876 1.00 98.75 91 GLY A C 1
ATOM 668 O O . GLY A 1 91 ? 6.552 -3.135 -5.867 1.00 98.75 91 GLY A O 1
ATOM 669 N N . LYS A 1 92 ? 4.662 -2.107 -6.537 1.00 98.62 92 LYS A N 1
ATOM 670 C CA . LYS A 1 92 ? 4.056 -3.258 -7.222 1.00 98.62 92 LYS A CA 1
ATOM 671 C C . LYS A 1 92 ? 3.620 -2.931 -8.641 1.00 98.62 92 LYS A C 1
ATOM 673 O O . LYS A 1 92 ? 3.573 -1.767 -9.031 1.00 98.62 92 LYS A O 1
ATOM 678 N N . GLY A 1 93 ? 3.250 -3.956 -9.402 1.00 98.38 93 GLY A N 1
ATOM 679 C CA . GLY A 1 93 ? 2.430 -3.763 -10.594 1.00 98.38 93 GLY A CA 1
ATOM 680 C C . GLY A 1 93 ? 0.949 -4.024 -10.333 1.00 98.38 93 GLY A C 1
ATOM 681 O O . GLY A 1 93 ? 0.572 -4.680 -9.364 1.00 98.38 93 GLY A O 1
ATOM 682 N N . THR A 1 94 ? 0.093 -3.500 -11.208 1.00 97.94 94 THR A N 1
ATOM 683 C CA . THR A 1 94 ? -1.351 -3.772 -11.193 1.00 97.94 94 THR A CA 1
ATOM 684 C C . THR A 1 94 ? -1.974 -3.594 -12.581 1.00 97.94 94 THR A C 1
ATOM 686 O O . THR A 1 94 ? -1.326 -3.155 -13.532 1.00 97.94 94 THR A O 1
ATOM 689 N N . LYS A 1 95 ? -3.252 -3.941 -12.734 1.00 97.81 95 LYS A N 1
ATOM 690 C CA . LYS A 1 95 ? -4.045 -3.612 -13.924 1.00 97.81 95 LYS A CA 1
ATOM 691 C C . LYS A 1 95 ? -4.679 -2.236 -13.739 1.00 97.81 95 LYS A C 1
ATOM 693 O O . LYS A 1 95 ? -5.565 -2.115 -12.904 1.00 97.81 95 LYS A O 1
ATOM 698 N N . TYR A 1 96 ? -4.267 -1.226 -14.514 1.00 98.31 96 TYR A N 1
ATOM 699 C CA . TYR A 1 96 ? -4.765 0.135 -14.291 1.00 98.31 96 TYR A CA 1
ATOM 700 C C . TYR A 1 96 ? -4.893 1.015 -15.543 1.00 98.31 96 TYR A C 1
ATOM 702 O O . TYR A 1 96 ? -4.001 1.076 -16.390 1.00 98.31 96 TYR A O 1
ATOM 710 N N . LEU A 1 97 ? -5.982 1.781 -15.594 1.00 98.25 97 LEU A N 1
ATOM 711 C CA . LEU A 1 97 ? -6.180 2.957 -16.439 1.00 98.25 97 LEU A CA 1
ATOM 712 C C . LEU A 1 97 ? -6.810 4.070 -15.588 1.00 98.25 97 LEU A C 1
ATOM 714 O O . LEU A 1 97 ? -7.593 3.751 -14.695 1.00 98.25 97 LEU A O 1
ATOM 718 N N . PRO A 1 98 ? -6.564 5.362 -15.884 1.00 97.06 98 PRO A N 1
ATOM 719 C CA . PRO A 1 98 ? -7.146 6.465 -15.109 1.00 97.06 98 PRO A CA 1
ATOM 720 C C . PRO A 1 98 ? -8.677 6.428 -15.005 1.00 97.06 98 PRO A C 1
ATOM 722 O O . PRO A 1 98 ? -9.242 6.815 -13.987 1.00 97.06 98 PRO A O 1
ATOM 725 N N . SER A 1 99 ? -9.359 5.919 -16.036 1.00 97.06 99 SER A N 1
ATOM 726 C CA . SER A 1 99 ? -10.818 5.766 -16.041 1.00 97.06 99 SER A CA 1
ATOM 727 C C . SER A 1 99 ? -11.334 4.775 -14.994 1.00 97.06 99 SER A C 1
ATOM 729 O O . SER A 1 99 ? -12.506 4.835 -14.639 1.00 97.06 99 SER A O 1
ATOM 731 N N . TYR A 1 100 ? -10.491 3.869 -14.488 1.00 98.00 100 TYR A N 1
ATOM 732 C CA . TYR A 1 100 ? -10.913 2.854 -13.523 1.00 98.00 100 TYR A CA 1
ATOM 733 C C . TYR A 1 100 ? -11.227 3.423 -12.143 1.00 98.00 100 TYR A C 1
ATOM 735 O O . TYR A 1 100 ? -11.979 2.786 -11.413 1.00 98.00 100 TYR A O 1
ATOM 743 N N . HIS A 1 101 ? -10.770 4.634 -11.799 1.00 97.88 101 HIS A N 1
ATOM 744 C CA . HIS A 1 101 ? -11.234 5.308 -10.582 1.00 97.88 101 HIS A CA 1
ATOM 745 C C . HIS A 1 101 ? -12.769 5.396 -10.527 1.00 97.88 101 HIS A C 1
ATOM 747 O O . HIS A 1 101 ? -13.352 5.201 -9.464 1.00 97.88 101 HIS A O 1
ATOM 753 N N . ALA A 1 102 ? -13.429 5.591 -11.674 1.00 97.31 102 ALA A N 1
ATOM 754 C CA . ALA A 1 102 ? -14.887 5.643 -11.780 1.00 97.31 102 ALA A CA 1
ATOM 755 C C . ALA A 1 102 ? -15.565 4.260 -11.879 1.00 97.31 102 ALA A C 1
ATOM 757 O O . ALA A 1 102 ? -16.792 4.200 -11.923 1.00 97.31 102 ALA A O 1
ATOM 758 N N . SER A 1 103 ? -14.803 3.157 -11.921 1.00 97.81 103 SER A N 1
ATOM 759 C CA . SER A 1 103 ? -15.361 1.798 -11.972 1.00 97.81 103 SER A CA 1
ATOM 760 C C . SER A 1 103 ? -16.147 1.486 -10.700 1.00 97.81 103 SER A C 1
ATOM 762 O O . SER A 1 103 ? -15.783 1.919 -9.603 1.00 97.81 103 SER A O 1
ATOM 764 N N . THR A 1 104 ? -17.211 0.707 -10.837 1.00 97.94 104 THR A N 1
ATOM 765 C CA . THR A 1 104 ? -18.112 0.303 -9.756 1.00 97.94 104 THR A CA 1
ATOM 766 C C . THR A 1 104 ? -18.268 -1.222 -9.734 1.00 97.94 104 THR A C 1
ATOM 768 O O . THR A 1 104 ? -17.855 -1.900 -10.684 1.00 97.94 104 THR A O 1
ATOM 771 N N . PRO A 1 105 ? -18.904 -1.792 -8.694 1.00 97.25 105 PRO A N 1
ATOM 772 C CA . PRO A 1 105 ? -19.286 -3.205 -8.684 1.00 97.25 105 PRO A CA 1
ATOM 773 C C . PRO A 1 105 ? -20.086 -3.657 -9.920 1.00 97.25 105 PRO A C 1
ATOM 775 O O . PRO A 1 105 ? -20.030 -4.833 -10.273 1.00 97.25 105 PRO A O 1
ATOM 778 N N . ASP A 1 106 ? -20.777 -2.739 -10.606 1.00 96.12 106 ASP A N 1
ATOM 779 C CA . ASP A 1 106 ? -21.549 -3.045 -11.816 1.00 96.12 106 ASP A CA 1
ATOM 780 C C . ASP A 1 106 ? -20.679 -3.138 -13.079 1.00 96.12 106 ASP A C 1
ATOM 782 O O . ASP A 1 106 ? -21.011 -3.883 -13.998 1.00 96.12 106 ASP A O 1
ATOM 786 N N . THR A 1 107 ? -19.561 -2.406 -13.143 1.00 96.12 107 THR A N 1
ATOM 787 C CA . THR A 1 107 ? -18.715 -2.309 -14.352 1.00 96.12 107 THR A CA 1
ATOM 788 C C . THR A 1 107 ? -17.453 -3.165 -14.285 1.00 96.12 107 THR A C 1
ATOM 790 O O . THR A 1 107 ? -16.786 -3.386 -15.295 1.00 96.12 107 THR A O 1
ATOM 793 N N . VAL A 1 108 ? -17.089 -3.649 -13.095 1.00 97.00 108 VAL A N 1
ATOM 794 C CA . VAL A 1 108 ? -15.803 -4.310 -12.832 1.00 97.00 108 VAL A CA 1
ATOM 795 C C . VAL A 1 108 ? -15.535 -5.519 -13.739 1.00 97.00 108 VAL A C 1
ATOM 797 O O . VAL A 1 108 ? -14.406 -5.718 -14.194 1.00 97.00 108 VAL A O 1
ATOM 800 N N . TRP A 1 109 ? -16.555 -6.319 -14.060 1.00 96.25 109 TRP A N 1
ATOM 801 C CA . TRP A 1 109 ? -16.369 -7.559 -14.823 1.00 96.25 109 TRP A CA 1
ATOM 802 C C . TRP A 1 109 ? -16.041 -7.327 -16.298 1.00 96.25 109 TRP A C 1
ATOM 804 O O . TRP A 1 109 ? -15.206 -8.055 -16.844 1.00 96.25 109 TRP A O 1
ATOM 814 N N . ASP A 1 110 ? -16.568 -6.255 -16.897 1.00 94.44 110 ASP A N 1
ATOM 815 C CA . ASP A 1 110 ? -16.231 -5.847 -18.266 1.00 94.44 110 ASP A CA 1
ATOM 816 C C . ASP A 1 110 ? -14.729 -5.581 -18.393 1.00 94.44 110 ASP A C 1
ATOM 818 O O . ASP A 1 110 ? -14.072 -5.982 -19.357 1.00 94.44 110 ASP A O 1
ATOM 822 N N . HIS A 1 111 ? -14.145 -4.983 -17.355 1.00 94.31 111 HIS A N 1
ATOM 823 C CA . HIS A 1 111 ? -12.716 -4.724 -17.293 1.00 94.31 111 HIS A CA 1
ATOM 824 C C . HIS A 1 111 ? -11.891 -5.986 -17.046 1.00 94.31 111 HIS A C 1
ATOM 826 O O . HIS A 1 111 ? -10.722 -6.013 -17.428 1.00 94.31 111 HIS A O 1
ATOM 832 N N . TYR A 1 112 ? -12.446 -7.046 -16.458 1.00 93.00 112 TYR A N 1
ATOM 833 C CA . TYR A 1 112 ? -11.760 -8.333 -16.289 1.00 93.00 112 TYR A CA 1
ATOM 834 C C . TYR A 1 112 ? -12.013 -9.330 -17.425 1.00 93.00 112 TYR A C 1
ATOM 836 O O . TYR A 1 112 ? -11.351 -10.367 -17.457 1.00 93.00 112 TYR A O 1
ATOM 844 N N . GLY A 1 113 ? -12.880 -9.002 -18.386 1.00 92.31 113 GLY A N 1
ATOM 845 C CA . GLY A 1 113 ? -13.252 -9.911 -19.471 1.00 92.31 113 GLY A CA 1
ATOM 846 C C . GLY A 1 113 ? -14.102 -11.087 -18.985 1.00 92.31 113 GLY A C 1
ATOM 847 O O . GLY A 1 113 ? -14.020 -12.176 -19.551 1.00 92.31 113 GLY A O 1
ATOM 848 N N . LEU A 1 114 ? -14.878 -10.876 -17.919 1.00 92.19 114 LEU A N 1
ATOM 849 C CA . LEU A 1 114 ? -15.806 -11.849 -17.350 1.00 92.19 114 LEU A CA 1
ATOM 850 C C . LEU A 1 114 ? -17.236 -11.336 -17.497 1.00 92.19 114 LEU A C 1
ATOM 852 O O . LEU A 1 114 ? -17.493 -10.139 -17.437 1.00 92.19 114 LEU A O 1
ATOM 856 N N . THR A 1 115 ? -18.185 -12.253 -17.641 1.00 92.19 115 THR A N 1
ATOM 857 C CA . THR A 1 115 ? -19.602 -11.926 -17.445 1.00 92.19 115 THR A CA 1
ATOM 858 C C . THR A 1 115 ? -19.952 -11.972 -15.951 1.00 92.19 115 THR A C 1
ATOM 860 O O . THR A 1 115 ? -19.341 -12.753 -15.212 1.00 92.19 115 THR A O 1
ATOM 863 N N . PRO A 1 116 ? -20.978 -11.231 -15.485 1.00 91.25 116 PRO A N 1
ATOM 864 C CA . PRO A 1 116 ? -21.443 -11.323 -14.097 1.00 91.25 116 PRO A CA 1
ATOM 865 C C . PRO A 1 116 ? -21.802 -12.753 -13.663 1.00 91.25 116 PRO A C 1
ATOM 867 O O . PRO A 1 116 ? -21.558 -13.134 -12.522 1.00 91.25 116 PRO A O 1
ATOM 870 N N . ALA A 1 117 ? -22.328 -13.571 -14.582 1.00 92.12 117 ALA A N 1
ATOM 871 C CA . ALA A 1 117 ? -22.664 -14.968 -14.314 1.00 92.12 117 ALA A CA 1
ATOM 872 C C . ALA A 1 117 ? -21.419 -15.827 -14.029 1.00 92.12 117 ALA A C 1
ATOM 874 O O . ALA A 1 117 ? -21.415 -16.587 -13.065 1.00 92.12 117 ALA A O 1
ATOM 875 N N . GLN A 1 118 ? -20.349 -15.667 -14.819 1.00 93.44 118 GLN A N 1
ATOM 876 C CA . GLN A 1 118 ? -19.083 -16.378 -14.598 1.00 93.44 118 GLN A CA 1
ATOM 877 C C . GLN A 1 118 ? -18.430 -15.976 -13.271 1.00 93.44 118 GLN A C 1
ATOM 879 O O . GLN A 1 118 ? -17.911 -16.828 -12.554 1.00 93.44 118 GLN A O 1
ATOM 884 N N . ALA A 1 119 ? -18.471 -14.685 -12.929 1.00 92.19 119 ALA A N 1
ATOM 885 C CA . ALA A 1 119 ? -17.937 -14.194 -11.662 1.00 92.19 119 ALA A CA 1
ATOM 886 C C . ALA A 1 119 ? -18.721 -14.742 -10.455 1.00 92.19 119 ALA A C 1
ATOM 888 O O . ALA A 1 119 ? -18.117 -15.167 -9.468 1.00 92.19 119 ALA A O 1
ATOM 889 N N . ALA A 1 120 ? -20.054 -14.794 -10.553 1.00 91.38 120 ALA A N 1
ATOM 890 C CA . ALA A 1 120 ? -20.916 -15.356 -9.515 1.00 91.38 120 ALA A CA 1
ATOM 891 C C . ALA A 1 120 ? -20.695 -16.865 -9.319 1.00 91.38 120 ALA A C 1
ATOM 893 O O . ALA A 1 120 ? -20.598 -17.322 -8.182 1.00 91.38 120 ALA A O 1
ATOM 894 N N . GLU A 1 121 ? -20.560 -17.634 -10.406 1.00 93.19 121 GLU A N 1
ATOM 895 C CA . GLU A 1 121 ? -20.246 -19.071 -10.350 1.00 93.19 121 GLU A CA 1
ATOM 896 C C . GLU A 1 121 ? -18.895 -19.337 -9.663 1.00 93.19 121 GLU A C 1
ATOM 898 O O . GLU A 1 121 ? -18.757 -20.296 -8.907 1.00 93.19 121 GLU A O 1
ATOM 903 N N . ALA A 1 122 ? -17.921 -18.444 -9.858 1.00 90.75 122 ALA A N 1
ATOM 904 C CA . ALA A 1 122 ? -16.617 -18.497 -9.202 1.00 90.75 122 ALA A CA 1
ATOM 905 C C . ALA A 1 122 ? -16.604 -17.926 -7.766 1.00 90.75 122 ALA A C 1
ATOM 907 O O . ALA A 1 122 ? -15.545 -17.892 -7.138 1.00 90.75 122 ALA A O 1
ATOM 908 N N . GLY A 1 123 ? -17.746 -17.464 -7.240 1.00 92.44 123 GLY A N 1
ATOM 909 C CA . GLY A 1 123 ? -17.853 -16.896 -5.892 1.00 92.44 123 GLY A CA 1
ATOM 910 C C . GLY A 1 123 ? -17.109 -15.569 -5.707 1.00 92.44 123 GLY A C 1
ATOM 911 O O . GLY A 1 123 ? -16.681 -15.255 -4.597 1.00 92.44 123 GLY A O 1
ATOM 912 N N . MET A 1 124 ? -16.910 -14.797 -6.779 1.00 92.88 124 MET A N 1
ATOM 913 C CA . MET A 1 124 ? -16.166 -13.539 -6.731 1.00 92.88 124 MET A CA 1
ATOM 914 C C . MET A 1 124 ? -17.023 -12.395 -6.178 1.00 92.88 124 MET A C 1
ATOM 916 O O . MET A 1 124 ? -18.158 -12.184 -6.604 1.00 92.88 124 MET A O 1
ATOM 920 N N . ASN A 1 125 ? -16.459 -11.608 -5.260 1.00 94.31 125 ASN A N 1
ATOM 921 C CA . ASN A 1 125 ? -17.112 -10.418 -4.720 1.00 94.31 125 ASN A CA 1
ATOM 922 C C . ASN A 1 125 ? -16.816 -9.194 -5.619 1.00 94.31 125 ASN A C 1
ATOM 924 O O . ASN A 1 125 ? -15.653 -8.802 -5.725 1.00 94.31 125 ASN A O 1
ATOM 928 N N . PRO A 1 126 ? -17.825 -8.560 -6.246 1.00 95.75 126 PRO A N 1
ATOM 929 C CA . PRO A 1 126 ? -17.595 -7.459 -7.181 1.00 95.75 126 PRO A CA 1
ATOM 930 C C . PRO A 1 126 ? -17.000 -6.215 -6.520 1.00 95.75 126 PRO A C 1
ATOM 932 O O . PRO A 1 126 ? -16.144 -5.574 -7.119 1.00 95.75 126 PRO A O 1
ATOM 935 N N . GLN A 1 127 ? -17.388 -5.896 -5.284 1.00 95.62 127 GLN A N 1
ATOM 936 C CA . GLN A 1 127 ? -16.845 -4.750 -4.553 1.00 95.62 127 GLN A CA 1
ATOM 937 C C . GLN A 1 127 ? -15.361 -4.953 -4.230 1.00 95.62 127 GLN A C 1
ATOM 939 O O . GLN A 1 127 ? -14.543 -4.080 -4.508 1.00 95.62 127 GLN A O 1
ATOM 944 N N . MET A 1 128 ? -14.994 -6.142 -3.748 1.00 94.56 128 MET A N 1
ATOM 945 C CA . MET A 1 128 ? -13.594 -6.505 -3.504 1.00 94.56 128 MET A CA 1
ATOM 946 C C . MET A 1 128 ? -12.762 -6.446 -4.792 1.00 94.56 128 MET A C 1
ATOM 948 O O . MET A 1 128 ? -11.680 -5.872 -4.814 1.00 94.56 128 MET A O 1
ATOM 952 N N . PHE A 1 129 ? -13.263 -7.007 -5.898 1.00 96.19 129 PHE A N 1
ATOM 953 C CA . PHE A 1 129 ? -12.536 -6.952 -7.169 1.00 96.19 129 PHE A CA 1
ATOM 954 C C . PHE A 1 129 ? -12.422 -5.531 -7.722 1.00 96.19 129 PHE A C 1
ATOM 956 O O . PHE A 1 129 ? -11.417 -5.188 -8.347 1.00 96.19 129 PHE A O 1
ATOM 963 N N . ASN A 1 130 ? -13.430 -4.694 -7.482 1.00 97.94 130 ASN A N 1
ATOM 964 C CA . ASN A 1 130 ? -13.412 -3.315 -7.931 1.00 97.94 130 ASN A CA 1
ATOM 965 C C . ASN A 1 130 ? -12.399 -2.475 -7.144 1.00 97.94 130 ASN A C 1
ATOM 967 O O . ASN A 1 130 ? -11.781 -1.600 -7.741 1.00 97.94 130 ASN A O 1
ATOM 971 N N . SER A 1 131 ? -12.136 -2.782 -5.868 1.00 96.62 131 SER A N 1
ATOM 972 C CA . SER A 1 131 ? -11.093 -2.081 -5.107 1.00 96.62 131 SER A CA 1
ATOM 973 C C . SER A 1 131 ? -9.669 -2.359 -5.595 1.00 96.62 131 SER A C 1
ATOM 975 O O . SER A 1 131 ? -8.778 -1.511 -5.480 1.00 96.62 131 SER A O 1
ATOM 977 N N . PHE A 1 132 ? -9.444 -3.530 -6.203 1.00 96.19 132 PHE A N 1
ATOM 978 C CA . PHE A 1 132 ? -8.195 -3.820 -6.908 1.00 96.19 132 PHE A CA 1
ATOM 979 C C . PHE A 1 132 ? -8.058 -2.998 -8.189 1.00 96.19 132 PHE A C 1
ATOM 981 O O . PHE A 1 132 ? -6.952 -2.582 -8.541 1.00 96.19 132 PHE A O 1
ATOM 988 N N . LEU A 1 133 ? -9.169 -2.796 -8.899 1.00 97.44 133 LEU A N 1
ATOM 989 C CA . LEU A 1 133 ? -9.198 -2.165 -10.214 1.00 97.44 133 LEU A CA 1
ATOM 990 C C . LEU A 1 133 ? -9.156 -0.635 -10.135 1.00 97.44 133 LEU A C 1
ATOM 992 O O . LEU A 1 133 ? -8.438 0.001 -10.906 1.00 97.44 133 LEU A O 1
ATOM 996 N N . ASP A 1 134 ? -9.911 -0.049 -9.206 1.00 98.00 134 ASP A N 1
ATOM 997 C CA . ASP A 1 134 ? -10.069 1.399 -9.064 1.00 98.00 134 ASP A CA 1
ATOM 998 C C . ASP A 1 134 ? -8.869 2.099 -8.412 1.00 98.00 134 ASP A C 1
ATOM 1000 O O . ASP A 1 134 ? -8.864 3.322 -8.271 1.00 98.00 134 ASP A O 1
ATOM 1004 N N . GLY A 1 135 ? -7.844 1.331 -8.037 1.00 97.75 135 GLY A N 1
ATOM 1005 C CA . GLY A 1 135 ? -6.609 1.817 -7.437 1.00 97.75 135 GLY A CA 1
ATOM 1006 C C . GLY A 1 135 ? -6.641 1.941 -5.913 1.00 97.75 135 GLY A C 1
ATOM 1007 O O . GLY A 1 135 ? -5.587 2.213 -5.339 1.00 97.75 135 GLY A O 1
ATOM 1008 N N . THR A 1 136 ? -7.770 1.690 -5.242 1.00 98.50 136 THR A N 1
ATOM 1009 C CA . THR A 1 136 ? -7.881 1.801 -3.776 1.00 98.50 136 THR A CA 1
ATOM 1010 C C . THR A 1 136 ? -6.914 0.858 -3.073 1.00 98.50 136 THR A C 1
ATOM 1012 O O . THR A 1 136 ? -6.116 1.303 -2.246 1.00 98.50 136 THR A O 1
ATOM 1015 N N . LYS A 1 137 ? -6.889 -0.422 -3.467 1.00 97.69 137 LYS A N 1
ATOM 1016 C CA . LYS A 1 137 ? -5.955 -1.391 -2.883 1.00 97.69 137 LYS A CA 1
ATOM 1017 C C . LYS A 1 137 ? -4.495 -1.004 -3.130 1.00 97.69 137 LYS A C 1
ATOM 1019 O O . LYS A 1 137 ? -3.664 -1.091 -2.234 1.00 97.69 137 LYS A O 1
ATOM 1024 N N . SER A 1 138 ? -4.197 -0.499 -4.328 1.00 98.62 138 SER A N 1
ATOM 1025 C CA . SER A 1 138 ? -2.858 -0.003 -4.671 1.00 98.62 138 SER A CA 1
ATOM 1026 C C . SER A 1 138 ? -2.440 1.180 -3.791 1.00 98.62 138 SER A C 1
ATOM 1028 O O . SER A 1 138 ? -1.295 1.238 -3.350 1.00 98.62 138 SER A O 1
ATOM 1030 N N . ALA A 1 139 ? -3.357 2.105 -3.494 1.00 98.81 139 ALA A N 1
ATOM 1031 C CA . ALA A 1 139 ? -3.100 3.215 -2.583 1.00 98.81 139 ALA A CA 1
ATOM 1032 C C . ALA A 1 139 ? -2.825 2.735 -1.150 1.00 98.81 139 ALA A C 1
ATOM 1034 O O . ALA A 1 139 ? -1.873 3.209 -0.532 1.00 98.81 139 ALA A O 1
ATOM 1035 N N . LEU A 1 140 ? -3.612 1.779 -0.647 1.00 98.75 140 LEU A N 1
ATOM 1036 C CA . LEU A 1 140 ? -3.441 1.180 0.682 1.00 98.75 140 LEU A CA 1
ATOM 1037 C C . LEU A 1 140 ? -2.104 0.449 0.813 1.00 98.75 140 LEU A C 1
ATOM 1039 O O . LEU A 1 140 ? -1.328 0.717 1.725 1.00 98.75 140 LEU A O 1
ATOM 1043 N N . GLU A 1 141 ? -1.776 -0.418 -0.137 1.00 98.75 141 GLU A N 1
ATOM 1044 C CA . GLU A 1 141 ? -0.520 -1.165 -0.111 1.00 98.75 141 GLU A CA 1
ATOM 1045 C C . GLU A 1 141 ? 0.697 -0.238 -0.201 1.00 98.75 141 GLU A C 1
ATOM 1047 O O . GLU A 1 141 ? 1.684 -0.450 0.500 1.00 98.75 141 GLU A O 1
ATOM 1052 N N . MET A 1 142 ? 0.641 0.820 -1.019 1.00 98.88 142 MET A N 1
ATOM 1053 C CA . MET A 1 142 ? 1.736 1.792 -1.095 1.00 98.88 142 MET A CA 1
ATOM 1054 C C . MET A 1 142 ? 1.811 2.707 0.131 1.00 98.88 142 MET A C 1
ATOM 1056 O O . MET A 1 142 ? 2.917 3.103 0.496 1.00 98.88 142 MET A O 1
ATOM 1060 N N . ALA A 1 143 ? 0.694 3.008 0.803 1.00 98.94 143 ALA A N 1
ATOM 1061 C CA . ALA A 1 143 ? 0.721 3.666 2.111 1.00 98.94 143 ALA A CA 1
ATOM 1062 C C . ALA A 1 143 ? 1.427 2.784 3.147 1.00 98.94 143 ALA A C 1
ATOM 1064 O O . ALA A 1 143 ? 2.323 3.262 3.837 1.00 98.94 143 ALA A O 1
ATOM 1065 N N . ALA A 1 144 ? 1.093 1.491 3.202 1.00 98.88 144 ALA A N 1
ATOM 1066 C CA . ALA A 1 144 ? 1.753 0.533 4.084 1.00 98.88 144 ALA A CA 1
ATOM 1067 C C . ALA A 1 144 ? 3.265 0.460 3.802 1.00 98.88 144 ALA A C 1
ATOM 1069 O O . ALA A 1 144 ? 4.077 0.606 4.716 1.00 98.88 144 ALA A O 1
ATOM 1070 N N . VAL A 1 145 ? 3.671 0.343 2.530 1.00 98.88 145 VAL A N 1
ATOM 1071 C CA . VAL A 1 145 ? 5.096 0.370 2.149 1.00 98.88 145 VAL A CA 1
ATOM 1072 C C . VAL A 1 145 ? 5.758 1.681 2.570 1.00 98.88 145 VAL A C 1
ATOM 1074 O O . VAL A 1 145 ? 6.832 1.642 3.168 1.00 98.88 145 VAL A O 1
ATOM 1077 N N . ALA A 1 146 ? 5.149 2.838 2.299 1.00 98.88 146 ALA A N 1
ATOM 1078 C CA . ALA A 1 146 ? 5.692 4.139 2.694 1.00 98.88 146 ALA A CA 1
ATOM 1079 C C . ALA A 1 146 ? 5.908 4.214 4.215 1.00 98.88 146 ALA A C 1
ATOM 1081 O O . ALA A 1 146 ? 7.010 4.522 4.672 1.00 98.88 146 ALA A O 1
ATOM 1082 N N . ASN A 1 147 ? 4.894 3.822 4.985 1.00 98.81 147 ASN A N 1
ATOM 1083 C CA . ASN A 1 147 ? 4.880 3.832 6.446 1.00 98.81 147 ASN A CA 1
ATOM 1084 C C . ASN A 1 147 ? 5.885 2.850 7.073 1.00 98.81 147 ASN A C 1
ATOM 1086 O O . ASN A 1 147 ? 6.407 3.105 8.159 1.00 98.81 147 ASN A O 1
ATOM 1090 N N . ALA A 1 148 ? 6.202 1.743 6.398 1.00 98.69 148 ALA A N 1
ATOM 1091 C CA . ALA A 1 148 ? 7.203 0.772 6.845 1.00 98.69 148 ALA A CA 1
ATOM 1092 C C . ALA A 1 148 ? 8.635 1.101 6.401 1.00 98.69 148 ALA A C 1
ATOM 1094 O O . ALA A 1 148 ? 9.599 0.635 7.005 1.00 98.69 148 ALA A O 1
ATOM 1095 N N . THR A 1 149 ? 8.804 1.888 5.337 1.00 98.69 149 THR A N 1
ATOM 1096 C CA . THR A 1 149 ? 10.117 2.083 4.700 1.00 98.69 149 THR A CA 1
ATOM 1097 C C . THR A 1 149 ? 10.618 3.521 4.711 1.00 98.69 149 THR A C 1
ATOM 1099 O O . THR A 1 149 ? 11.767 3.745 4.321 1.00 98.69 149 THR A O 1
ATOM 1102 N N . ALA A 1 150 ? 9.809 4.486 5.146 1.00 97.50 150 ALA A N 1
ATOM 1103 C CA . ALA A 1 150 ? 10.076 5.920 5.030 1.00 97.50 150 ALA A CA 1
ATOM 1104 C C . ALA A 1 150 ? 10.286 6.402 3.577 1.00 97.50 150 ALA A C 1
ATOM 1106 O O . ALA A 1 150 ? 10.959 7.405 3.332 1.00 97.50 150 ALA A O 1
ATOM 1107 N N . LEU A 1 151 ? 9.758 5.665 2.592 1.00 98.69 151 LEU A N 1
ATOM 1108 C CA . LEU A 1 151 ? 9.671 6.141 1.211 1.00 98.69 151 LEU A CA 1
ATOM 1109 C C . LEU A 1 151 ? 8.514 7.135 1.088 1.00 98.69 151 LEU A C 1
ATOM 1111 O O . LEU A 1 151 ? 7.455 6.950 1.681 1.00 98.69 151 LEU A O 1
ATOM 1115 N N . ALA A 1 152 ? 8.707 8.186 0.297 1.00 98.56 152 ALA A N 1
ATOM 1116 C CA . ALA A 1 152 ? 7.741 9.264 0.170 1.00 98.56 152 ALA A CA 1
ATOM 1117 C C . ALA A 1 152 ? 6.547 8.869 -0.723 1.00 98.56 152 ALA A C 1
ATOM 1119 O O . ALA A 1 152 ? 6.747 8.412 -1.856 1.00 98.56 152 ALA A O 1
ATOM 1120 N N . PRO A 1 153 ? 5.303 9.115 -0.280 1.00 98.56 153 PRO A N 1
ATOM 1121 C CA . PRO A 1 153 ? 4.142 9.094 -1.159 1.00 98.56 153 PRO A CA 1
ATOM 1122 C C . PRO A 1 153 ? 4.201 10.215 -2.209 1.00 98.56 153 PRO A C 1
ATOM 1124 O O . PRO A 1 153 ? 4.655 11.325 -1.903 1.00 98.56 153 PRO A O 1
ATOM 1127 N N . PRO A 1 154 ? 3.693 9.993 -3.433 1.00 97.56 154 PRO A N 1
ATOM 1128 C CA . PRO A 1 154 ? 3.504 11.065 -4.404 1.00 97.56 154 PRO A CA 1
ATOM 1129 C C . PRO A 1 154 ? 2.577 12.166 -3.879 1.00 97.56 154 PRO A C 1
ATOM 1131 O O . PRO A 1 154 ? 1.564 11.895 -3.237 1.00 97.56 154 PRO A O 1
ATOM 1134 N N . ALA A 1 155 ? 2.890 13.425 -4.199 1.00 96.38 155 ALA A N 1
ATOM 1135 C CA . ALA A 1 155 ? 2.186 14.584 -3.647 1.00 96.38 155 ALA A CA 1
ATOM 1136 C C . ALA A 1 155 ? 0.689 14.640 -3.997 1.00 96.38 155 ALA A C 1
ATOM 1138 O O . ALA A 1 155 ? -0.078 15.274 -3.269 1.00 96.38 155 ALA A O 1
ATOM 1139 N N . ASP A 1 156 ? 0.267 14.015 -5.098 1.00 95.88 156 ASP A N 1
ATOM 1140 C CA . ASP A 1 156 ? -1.129 14.007 -5.540 1.00 95.88 156 ASP A CA 1
ATOM 1141 C C . ASP A 1 156 ? -1.621 12.630 -6.006 1.00 95.88 156 ASP A C 1
ATOM 1143 O O . ASP A 1 156 ? -2.413 12.522 -6.938 1.00 95.88 156 ASP A O 1
ATOM 1147 N N . GLY A 1 157 ? -1.192 11.572 -5.319 1.00 97.62 157 GLY A N 1
ATOM 1148 C CA . GLY A 1 157 ? -1.572 10.201 -5.651 1.00 97.62 157 GLY A CA 1
ATOM 1149 C C . GLY A 1 157 ? -0.635 9.522 -6.642 1.00 97.62 157 GLY A C 1
ATOM 1150 O O . GLY A 1 157 ? 0.190 10.155 -7.300 1.00 97.62 157 GLY A O 1
ATOM 1151 N N . LEU A 1 158 ? -0.758 8.197 -6.688 1.00 98.62 158 LEU A N 1
ATOM 1152 C CA . LEU A 1 158 ? 0.023 7.311 -7.549 1.00 98.62 158 LEU A CA 1
ATOM 1153 C C . LEU A 1 158 ? -0.182 7.663 -9.028 1.00 98.62 158 LEU A C 1
ATOM 1155 O O . LEU A 1 158 ? -1.306 7.934 -9.459 1.00 98.62 158 LEU A O 1
ATOM 1159 N N . LEU A 1 159 ? 0.895 7.635 -9.814 1.00 98.25 159 LEU A N 1
ATOM 1160 C CA . LEU A 1 159 ? 0.842 7.954 -11.241 1.00 98.25 159 LEU A CA 1
ATOM 1161 C C . LEU A 1 159 ? 0.464 6.740 -12.092 1.00 98.25 159 LEU A C 1
ATOM 1163 O O . LEU A 1 159 ? -0.058 6.899 -13.201 1.00 98.25 159 LEU A O 1
ATOM 1167 N N . PHE A 1 160 ? 0.724 5.526 -11.604 1.00 98.69 160 PHE A N 1
ATOM 1168 C CA . PHE A 1 160 ? 0.520 4.290 -12.361 1.00 98.69 160 PHE A CA 1
ATOM 1169 C C . PHE A 1 160 ? 1.204 4.280 -13.744 1.00 98.69 160 PHE A C 1
ATOM 1171 O O . PHE A 1 160 ? 0.521 3.983 -14.737 1.00 98.69 160 PHE A O 1
ATOM 1178 N N . PRO A 1 161 ? 2.492 4.664 -13.883 1.00 98.50 161 PRO A N 1
ATOM 1179 C CA . PRO A 1 161 ? 3.162 4.645 -15.178 1.00 98.50 161 PRO A CA 1
ATOM 1180 C C . PRO A 1 161 ? 3.142 3.227 -15.775 1.00 98.50 161 PRO A C 1
ATOM 1182 O O . PRO A 1 161 ? 3.449 2.264 -15.067 1.00 98.50 161 PRO A O 1
ATOM 1185 N N . PRO A 1 162 ? 2.779 3.055 -17.058 1.00 98.56 162 PRO A N 1
ATOM 1186 C CA . PRO A 1 162 ? 2.947 1.774 -17.735 1.00 98.56 162 PRO A CA 1
ATOM 1187 C C . PRO A 1 162 ? 4.436 1.422 -17.804 1.00 98.56 162 PRO A C 1
ATOM 1189 O O . PRO A 1 162 ? 5.238 2.234 -18.270 1.00 98.56 162 PRO A O 1
ATOM 1192 N N . ALA A 1 163 ? 4.814 0.249 -17.298 1.00 98.38 163 ALA A N 1
ATOM 1193 C CA . ALA A 1 163 ? 6.200 -0.212 -17.327 1.00 98.38 163 ALA A CA 1
ATOM 1194 C C . ALA A 1 163 ? 6.289 -1.735 -17.200 1.00 98.38 163 ALA A C 1
ATOM 1196 O O . ALA A 1 163 ? 5.710 -2.335 -16.289 1.00 98.38 163 ALA A O 1
ATOM 1197 N N . GLY A 1 164 ? 7.036 -2.349 -18.117 1.00 98.19 164 GLY A N 1
ATOM 1198 C CA . GLY A 1 164 ? 7.454 -3.742 -18.014 1.00 98.19 164 GLY A CA 1
ATOM 1199 C C . GLY A 1 164 ? 8.675 -3.876 -17.110 1.00 98.19 164 GLY A C 1
ATOM 1200 O O . GLY A 1 164 ? 9.364 -2.893 -16.826 1.00 98.19 164 GLY A O 1
ATOM 1201 N N . VAL A 1 165 ? 8.989 -5.102 -16.688 1.00 97.56 165 VAL A N 1
ATOM 1202 C CA . VAL A 1 165 ? 10.151 -5.376 -15.815 1.00 97.56 165 VAL A CA 1
ATOM 1203 C C . VAL A 1 165 ? 11.487 -4.921 -16.413 1.00 97.56 165 VAL A C 1
ATOM 1205 O O . VAL A 1 165 ? 12.430 -4.629 -15.676 1.00 97.56 165 VAL A O 1
ATOM 1208 N N . ASP A 1 166 ? 11.560 -4.823 -17.741 1.00 96.75 166 ASP A N 1
ATOM 1209 C CA . ASP A 1 166 ? 12.760 -4.395 -18.456 1.00 96.75 166 ASP A CA 1
ATOM 1210 C C . ASP A 1 166 ? 12.904 -2.854 -18.503 1.00 96.75 166 ASP A C 1
ATOM 1212 O O . ASP A 1 166 ? 14.001 -2.345 -18.721 1.00 96.75 166 ASP A O 1
ATOM 1216 N N . ASP A 1 167 ? 11.841 -2.102 -18.200 1.00 97.88 167 ASP A N 1
ATOM 1217 C CA . ASP A 1 167 ? 11.817 -0.633 -18.278 1.00 97.88 167 ASP A CA 1
ATOM 1218 C C . ASP A 1 167 ? 11.776 0.058 -16.905 1.00 97.88 167 ASP A C 1
ATOM 1220 O O . ASP A 1 167 ? 11.937 1.279 -16.819 1.00 97.88 167 ASP A O 1
ATOM 1224 N N . LEU A 1 168 ? 11.606 -0.701 -15.812 1.00 98.44 168 LEU A N 1
ATOM 1225 C CA . LEU A 1 168 ? 11.446 -0.174 -14.446 1.00 98.44 168 LEU A CA 1
ATOM 1226 C C . LEU A 1 168 ? 12.515 0.864 -14.077 1.00 98.44 168 LEU A C 1
ATOM 1228 O O . LEU A 1 168 ? 12.184 1.959 -13.628 1.00 98.44 168 LEU A O 1
ATOM 1232 N N . ALA A 1 169 ? 13.794 0.549 -14.306 1.00 97.94 169 ALA A N 1
ATOM 1233 C CA . ALA A 1 169 ? 14.915 1.426 -13.958 1.00 97.94 169 ALA A CA 1
ATOM 1234 C C . ALA A 1 169 ? 14.936 2.745 -14.752 1.00 97.94 169 ALA A C 1
ATOM 1236 O O . ALA A 1 169 ? 15.467 3.751 -14.280 1.00 97.94 169 ALA A O 1
ATOM 1237 N N . HIS A 1 170 ? 14.370 2.747 -15.961 1.00 98.00 170 HIS A N 1
ATOM 1238 C CA . HIS A 1 170 ? 14.278 3.937 -16.799 1.00 98.00 170 HIS A CA 1
ATOM 1239 C C . HIS A 1 170 ? 13.053 4.786 -16.450 1.00 98.00 170 HIS A C 1
ATOM 1241 O O . HIS A 1 170 ? 13.167 6.007 -16.344 1.00 98.00 170 HIS A O 1
ATOM 1247 N N . VAL A 1 171 ? 11.899 4.144 -16.259 1.00 98.38 171 VAL A N 1
ATOM 1248 C CA . VAL A 1 171 ? 10.618 4.812 -16.002 1.00 98.38 171 VAL A CA 1
ATOM 1249 C C . VAL A 1 171 ? 10.561 5.387 -14.586 1.00 98.38 171 VAL A C 1
ATOM 1251 O O . VAL A 1 171 ? 10.144 6.529 -14.396 1.00 98.38 171 VAL A O 1
ATOM 1254 N N . LEU A 1 172 ? 11.018 4.635 -13.585 1.00 98.56 172 LEU A N 1
ATOM 1255 C CA . LEU A 1 172 ? 10.827 4.949 -12.166 1.00 98.56 172 LEU A CA 1
ATOM 1256 C C . LEU A 1 172 ? 12.042 5.648 -11.549 1.00 98.56 172 LEU A C 1
ATOM 1258 O O . LEU A 1 172 ? 12.550 5.274 -10.494 1.00 98.56 172 LEU A O 1
ATOM 1262 N N . ARG A 1 173 ? 12.505 6.692 -12.228 1.00 97.50 173 ARG A N 1
ATOM 1263 C CA . ARG A 1 173 ? 13.515 7.639 -11.743 1.00 97.50 173 ARG A CA 1
ATOM 1264 C C . ARG A 1 173 ? 12.985 9.070 -11.891 1.00 97.50 173 ARG A C 1
ATOM 1266 O O . ARG A 1 173 ? 11.932 9.253 -12.511 1.00 97.50 173 ARG A O 1
ATOM 1273 N N . PRO A 1 174 ? 13.680 10.089 -11.359 1.00 98.00 174 PRO A N 1
ATOM 1274 C CA . PRO A 1 174 ? 13.207 11.463 -11.453 1.00 98.00 174 PRO A CA 1
ATOM 1275 C C . PRO A 1 174 ? 12.953 11.907 -12.898 1.00 98.00 174 PRO A C 1
ATOM 1277 O O . PRO A 1 174 ? 13.733 11.596 -13.802 1.00 98.00 174 PRO A O 1
ATOM 1280 N N . ALA A 1 175 ? 11.907 12.702 -13.110 1.00 97.56 175 ALA A N 1
ATOM 1281 C CA . ALA A 1 175 ? 11.602 13.312 -14.402 1.00 97.56 175 ALA A CA 1
ATOM 1282 C C . ALA A 1 175 ? 12.746 14.207 -14.909 1.00 97.56 175 ALA A C 1
ATOM 1284 O O . ALA A 1 175 ? 13.025 14.253 -16.105 1.00 97.56 175 ALA A O 1
ATOM 1285 N N . THR A 1 176 ? 13.489 14.840 -13.995 1.00 97.31 176 THR A N 1
ATOM 1286 C CA . THR A 1 176 ? 14.714 15.600 -14.302 1.00 97.31 176 THR A CA 1
ATOM 1287 C C . THR A 1 176 ? 15.849 14.735 -14.858 1.00 97.31 176 THR A C 1
ATOM 1289 O O . THR A 1 176 ? 16.778 15.262 -15.464 1.00 97.31 176 THR A O 1
ATOM 1292 N N . GLU A 1 177 ? 15.770 13.414 -14.691 1.00 96.81 177 GLU A N 1
ATOM 1293 C CA . GLU A 1 177 ? 16.696 12.424 -15.247 1.00 96.81 177 GLU A CA 1
ATOM 1294 C C . GLU A 1 177 ? 16.059 11.605 -16.386 1.00 96.81 177 GLU A C 1
ATOM 1296 O O . GLU A 1 177 ? 16.638 10.623 -16.849 1.00 96.81 177 GLU A O 1
ATOM 1301 N N . GLY A 1 178 ? 14.879 12.013 -16.864 1.00 96.19 178 GLY A N 1
ATOM 1302 C CA . GLY A 1 178 ? 14.160 11.381 -17.971 1.00 96.19 178 GLY A CA 1
ATOM 1303 C C . GLY A 1 178 ? 13.276 10.195 -17.578 1.00 96.19 178 GLY A C 1
ATOM 1304 O O . GLY A 1 178 ? 12.913 9.424 -18.457 1.00 96.19 178 GLY A O 1
ATOM 1305 N N . GLY A 1 179 ? 12.978 10.010 -16.287 1.00 97.69 179 GLY A N 1
ATOM 1306 C CA . GLY A 1 179 ? 11.917 9.104 -15.829 1.00 97.69 179 GLY A CA 1
ATOM 1307 C C . GLY A 1 179 ? 10.570 9.818 -15.669 1.00 97.69 179 GLY A C 1
ATOM 1308 O O . GLY A 1 179 ? 10.316 10.830 -16.318 1.00 97.69 179 GLY A O 1
ATOM 1309 N N . GLN A 1 180 ? 9.708 9.301 -14.792 1.00 98.00 180 GLN A N 1
ATOM 1310 C CA . GLN A 1 180 ? 8.365 9.844 -14.540 1.00 98.00 180 GLN A CA 1
ATOM 1311 C C . GLN A 1 180 ? 8.123 10.281 -13.087 1.00 98.00 180 GLN A C 1
ATOM 1313 O O . GLN A 1 180 ? 7.093 10.887 -12.801 1.00 98.00 180 GLN A O 1
ATOM 1318 N N . LEU A 1 181 ? 9.048 10.010 -12.162 1.00 98.12 181 LEU A N 1
ATOM 1319 C CA . LEU A 1 181 ? 8.841 10.328 -10.747 1.00 98.12 181 LEU A CA 1
ATOM 1320 C C . LEU A 1 181 ? 9.162 11.790 -10.432 1.00 98.12 181 LEU A C 1
ATOM 1322 O O . LEU A 1 181 ? 10.027 12.407 -11.056 1.00 98.12 181 LEU A O 1
ATOM 1326 N N . ALA A 1 182 ? 8.518 12.335 -9.400 1.00 97.25 182 ALA A N 1
ATOM 1327 C CA . ALA A 1 182 ? 8.831 13.675 -8.901 1.00 97.25 182 ALA A CA 1
ATOM 1328 C C . ALA A 1 182 ? 10.226 13.750 -8.248 1.00 97.25 182 ALA A C 1
ATOM 1330 O O . ALA A 1 182 ? 10.857 14.806 -8.241 1.00 97.25 182 ALA A O 1
ATOM 1331 N N . GLY A 1 183 ? 10.719 12.629 -7.717 1.00 97.56 183 GLY A N 1
ATOM 1332 C CA . GLY A 1 183 ? 12.000 12.528 -7.030 1.00 97.56 183 GLY A CA 1
ATOM 1333 C C . GLY A 1 183 ? 12.438 11.079 -6.823 1.00 97.56 183 GLY A C 1
ATOM 1334 O O . GLY A 1 183 ? 11.853 10.152 -7.378 1.00 97.56 183 GLY A O 1
ATOM 1335 N N . LYS A 1 184 ? 13.506 10.901 -6.041 1.00 98.38 184 LYS A N 1
ATOM 1336 C CA . LYS A 1 184 ? 13.998 9.592 -5.582 1.00 98.38 184 LYS A CA 1
ATOM 1337 C C . LYS A 1 184 ? 13.426 9.282 -4.199 1.00 98.38 184 LYS A C 1
ATOM 1339 O O . LYS A 1 184 ? 13.033 10.196 -3.480 1.00 98.38 184 LYS A O 1
ATOM 1344 N N . GLY A 1 185 ? 13.457 8.012 -3.811 1.00 98.62 185 GLY A N 1
ATOM 1345 C CA . GLY A 1 185 ? 12.984 7.545 -2.513 1.00 98.62 185 GLY A CA 1
ATOM 1346 C C . GLY A 1 185 ? 11.465 7.600 -2.396 1.00 98.62 185 GLY A C 1
ATOM 1347 O O . GLY A 1 185 ? 10.961 8.103 -1.398 1.00 98.62 185 GLY A O 1
ATOM 1348 N N . MET A 1 186 ? 10.740 7.127 -3.414 1.00 98.62 186 MET A N 1
ATOM 1349 C CA . MET A 1 186 ? 9.275 7.207 -3.471 1.00 98.62 186 MET A CA 1
ATOM 1350 C C . MET A 1 186 ? 8.612 5.832 -3.593 1.00 98.62 186 MET A C 1
ATOM 1352 O O . MET A 1 186 ? 9.200 4.897 -4.137 1.00 98.62 186 MET A O 1
ATOM 1356 N N . VAL A 1 187 ? 7.371 5.717 -3.128 1.00 98.88 187 VAL A N 1
ATOM 1357 C CA . VAL A 1 187 ? 6.499 4.596 -3.513 1.00 98.88 187 VAL A CA 1
ATOM 1358 C C . VAL A 1 187 ? 5.793 4.910 -4.831 1.00 98.88 187 VAL A C 1
ATOM 1360 O O . VAL A 1 187 ? 5.442 6.062 -5.086 1.00 98.88 187 VAL A O 1
ATOM 1363 N N . GLU A 1 188 ? 5.590 3.901 -5.675 1.00 98.81 188 GLU A N 1
ATOM 1364 C CA . GLU A 1 188 ? 4.819 4.019 -6.920 1.00 98.81 188 GLU A CA 1
ATOM 1365 C C . GLU A 1 188 ? 4.247 2.650 -7.327 1.00 98.81 188 GLU A C 1
ATOM 1367 O O . GLU A 1 188 ? 4.709 1.608 -6.866 1.00 98.81 188 GLU A O 1
ATOM 1372 N N . VAL A 1 189 ? 3.235 2.636 -8.191 1.00 98.81 189 VAL A N 1
ATOM 1373 C CA . VAL A 1 189 ? 2.685 1.415 -8.791 1.00 98.81 189 VAL A CA 1
ATOM 1374 C C . VAL A 1 189 ? 2.869 1.468 -10.298 1.00 98.81 189 VAL A C 1
ATOM 1376 O O . VAL A 1 189 ? 2.683 2.514 -10.896 1.00 98.81 189 VAL A O 1
ATOM 1379 N N . VAL A 1 190 ? 3.206 0.357 -10.951 1.00 98.81 190 VAL A N 1
ATOM 1380 C CA . VAL A 1 190 ? 3.287 0.300 -12.422 1.00 98.81 190 VAL A CA 1
ATOM 1381 C C . VAL A 1 190 ? 2.038 -0.330 -13.023 1.00 98.81 190 VAL A C 1
ATOM 1383 O O . VAL A 1 190 ? 1.501 -1.309 -12.499 1.00 98.81 190 VAL A O 1
ATOM 1386 N N . SER A 1 191 ? 1.552 0.221 -14.134 1.00 98.75 191 SER A N 1
ATOM 1387 C CA . SER A 1 191 ? 0.424 -0.380 -14.847 1.00 98.75 191 SER A CA 1
ATOM 1388 C C . SER A 1 191 ? 0.889 -1.483 -15.794 1.00 98.75 191 SER A C 1
ATOM 1390 O O . SER A 1 191 ? 1.885 -1.340 -16.499 1.00 98.75 191 SER A O 1
ATOM 1392 N N . SER A 1 192 ? 0.112 -2.561 -15.854 1.00 98.56 192 SER A N 1
ATOM 1393 C CA . SER A 1 192 ? 0.206 -3.626 -16.863 1.00 98.56 192 SER A CA 1
ATOM 1394 C C . SER A 1 192 ? -0.519 -3.302 -18.171 1.00 98.56 192 SER A C 1
ATOM 1396 O O . SER A 1 192 ? -0.522 -4.114 -19.097 1.00 98.56 192 SER A O 1
ATOM 1398 N N . ILE A 1 193 ? -1.137 -2.122 -18.265 1.00 98.31 193 ILE A N 1
ATOM 1399 C CA . ILE A 1 193 ? -1.797 -1.634 -19.474 1.00 98.31 193 ILE A CA 1
ATOM 1400 C C . ILE A 1 193 ? -1.218 -0.273 -19.855 1.00 98.31 193 ILE A C 1
ATOM 1402 O O . ILE A 1 193 ? -1.102 0.632 -19.025 1.00 98.31 193 ILE A O 1
ATOM 1406 N N . GLU A 1 194 ? -0.906 -0.127 -21.135 1.00 98.31 194 GLU A N 1
ATOM 1407 C CA . GLU A 1 194 ? -0.618 1.148 -21.771 1.00 98.31 194 GLU A CA 1
ATOM 1408 C C . GLU A 1 194 ? -1.838 2.071 -21.725 1.00 98.31 194 GLU A C 1
ATOM 1410 O O . GLU A 1 194 ? -2.984 1.627 -21.663 1.00 98.31 194 GLU A O 1
ATOM 1415 N N . ARG A 1 195 ? -1.627 3.387 -21.818 1.00 97.25 195 ARG A N 1
ATOM 1416 C CA . ARG A 1 195 ? -2.744 4.352 -21.773 1.00 97.25 195 ARG A CA 1
ATOM 1417 C C . ARG A 1 195 ? -3.738 4.202 -22.931 1.00 97.25 195 ARG A C 1
ATOM 1419 O O . ARG A 1 195 ? -4.874 4.643 -22.801 1.00 97.25 195 ARG A O 1
ATOM 1426 N N . ASP A 1 196 ? -3.322 3.576 -24.030 1.00 96.81 196 ASP A N 1
ATOM 1427 C CA . ASP A 1 196 ? -4.164 3.258 -25.190 1.00 96.81 196 ASP A CA 1
ATOM 1428 C C . ASP A 1 196 ? -4.879 1.893 -25.086 1.00 96.81 196 ASP A C 1
ATOM 1430 O O . ASP A 1 196 ? -5.577 1.491 -26.015 1.00 96.81 196 ASP A O 1
ATOM 1434 N N . GLY A 1 197 ? -4.723 1.179 -23.966 1.00 95.94 197 GLY A N 1
ATOM 1435 C CA . GLY A 1 197 ? -5.378 -0.101 -23.702 1.00 95.94 197 GLY A CA 1
ATOM 1436 C C . GLY A 1 197 ? -4.577 -1.339 -24.113 1.00 95.94 197 GLY A C 1
ATOM 1437 O O . GLY A 1 197 ? -4.998 -2.455 -23.798 1.00 95.94 197 GLY A O 1
ATOM 1438 N N . ARG A 1 198 ? -3.426 -1.193 -24.785 1.00 97.75 198 ARG A N 1
ATOM 1439 C CA . ARG A 1 198 ? -2.561 -2.339 -25.112 1.00 97.75 198 ARG A CA 1
ATOM 1440 C C . ARG A 1 198 ? -1.915 -2.924 -23.847 1.00 97.75 198 ARG A C 1
ATOM 1442 O O . ARG A 1 198 ? -1.639 -2.183 -22.907 1.00 97.75 198 ARG A O 1
ATOM 1449 N N . PRO A 1 199 ? -1.639 -4.239 -23.800 1.00 97.81 199 PRO A N 1
ATOM 1450 C CA . PRO A 1 199 ? -0.871 -4.815 -22.703 1.00 97.81 199 PRO A CA 1
ATOM 1451 C C . PRO A 1 199 ? 0.575 -4.309 -22.738 1.00 97.81 199 PRO A C 1
ATOM 1453 O O . PRO A 1 199 ? 1.180 -4.208 -23.809 1.00 97.81 199 PRO A O 1
ATOM 1456 N N . VAL A 1 200 ? 1.133 -4.041 -21.562 1.00 98.56 200 VAL A N 1
ATOM 1457 C CA . VAL A 1 200 ? 2.562 -3.764 -21.399 1.00 98.56 200 VAL A CA 1
ATOM 1458 C C . VAL A 1 200 ? 3.342 -5.069 -21.565 1.00 98.56 200 VAL A C 1
ATOM 1460 O O . VAL A 1 200 ? 2.958 -6.113 -21.037 1.00 98.56 200 VAL A O 1
ATOM 1463 N N . CYS A 1 201 ? 4.444 -5.041 -22.316 1.00 97.88 201 CYS A N 1
ATOM 1464 C CA . CYS A 1 201 ? 5.280 -6.226 -22.496 1.00 97.88 201 CYS A CA 1
ATOM 1465 C C . CYS A 1 201 ? 5.965 -6.601 -21.175 1.00 97.88 201 CYS A C 1
ATOM 1467 O O . CYS A 1 201 ? 6.567 -5.742 -20.535 1.00 97.88 201 CYS A O 1
ATOM 1469 N N . ARG A 1 202 ? 5.907 -7.887 -20.793 1.00 97.44 202 ARG A N 1
ATOM 1470 C CA . ARG A 1 202 ? 6.504 -8.403 -19.544 1.00 97.44 202 ARG A CA 1
ATOM 1471 C C . ARG A 1 202 ? 6.102 -7.545 -18.336 1.00 97.44 202 ARG A C 1
ATOM 1473 O O . ARG A 1 202 ? 6.950 -7.081 -17.572 1.00 97.44 202 ARG A O 1
ATOM 1480 N N . ASP A 1 203 ? 4.799 -7.307 -18.212 1.00 97.94 203 ASP A N 1
ATOM 1481 C CA . ASP A 1 203 ? 4.226 -6.544 -17.113 1.00 97.94 203 ASP A CA 1
ATOM 1482 C C . ASP A 1 203 ? 4.457 -7.205 -15.745 1.00 97.94 203 ASP A C 1
ATOM 1484 O O . ASP A 1 203 ? 4.782 -8.390 -15.636 1.00 97.94 203 ASP A O 1
ATOM 1488 N N . LEU A 1 204 ? 4.271 -6.414 -14.688 1.00 97.31 204 LEU A N 1
ATOM 1489 C CA . LEU A 1 204 ? 4.475 -6.832 -13.302 1.00 97.31 204 LEU A CA 1
ATOM 1490 C C . LEU A 1 204 ? 3.161 -6.888 -12.508 1.00 97.31 204 LEU A C 1
ATOM 1492 O O . LEU A 1 204 ? 3.174 -6.711 -11.295 1.00 97.31 204 LEU A O 1
ATOM 1496 N N . ARG A 1 205 ? 2.006 -7.121 -13.152 1.00 96.81 205 ARG A N 1
ATOM 1497 C CA . ARG A 1 205 ? 0.678 -7.071 -12.500 1.00 96.81 205 ARG A CA 1
ATOM 1498 C C . ARG A 1 205 ? 0.585 -7.853 -11.185 1.00 96.81 205 ARG A C 1
ATOM 1500 O O . ARG A 1 205 ? -0.195 -7.488 -10.312 1.00 96.81 205 ARG A O 1
ATOM 1507 N N . TRP A 1 206 ? 1.333 -8.945 -11.070 1.00 96.50 206 TRP A N 1
ATOM 1508 C CA . TRP A 1 206 ? 1.298 -9.857 -9.927 1.00 96.50 206 TRP A CA 1
ATOM 1509 C C . TRP A 1 206 ? 2.513 -9.737 -9.014 1.00 96.50 206 TRP A C 1
ATOM 1511 O O . TRP A 1 206 ? 2.636 -10.524 -8.080 1.00 96.50 206 TRP A O 1
ATOM 1521 N N . GLY A 1 207 ? 3.424 -8.809 -9.281 1.00 98.06 207 GLY A N 1
ATOM 1522 C CA . GLY A 1 207 ? 4.727 -8.771 -8.640 1.00 98.06 207 GLY A CA 1
ATOM 1523 C C . GLY A 1 207 ? 5.025 -7.470 -7.914 1.00 98.06 207 GLY A C 1
ATOM 1524 O O . GLY A 1 207 ? 4.215 -6.543 -7.870 1.00 98.06 207 GLY A O 1
ATOM 1525 N N . VAL A 1 208 ? 6.234 -7.427 -7.365 1.00 98.81 208 VAL A N 1
ATOM 1526 C CA . VAL A 1 208 ? 6.811 -6.282 -6.654 1.00 98.81 208 VAL A CA 1
ATOM 1527 C C . VAL A 1 208 ? 8.187 -5.947 -7.210 1.00 98.81 208 VAL A C 1
ATOM 1529 O O . VAL A 1 208 ? 8.827 -6.794 -7.841 1.00 98.81 208 VAL A O 1
ATOM 1532 N N . TYR A 1 209 ? 8.644 -4.720 -6.984 1.00 98.88 209 TYR A N 1
ATOM 1533 C CA . TYR A 1 209 ? 9.950 -4.253 -7.427 1.00 98.88 209 TYR A CA 1
ATOM 1534 C C . TYR A 1 209 ? 10.625 -3.321 -6.419 1.00 98.88 209 TYR A C 1
ATOM 1536 O O . TYR A 1 209 ? 9.982 -2.660 -5.602 1.00 98.88 209 TYR A O 1
ATOM 1544 N N . VAL A 1 210 ? 11.942 -3.195 -6.582 1.00 98.88 210 VAL A N 1
ATOM 1545 C CA . VAL A 1 210 ? 12.741 -2.083 -6.065 1.00 98.88 210 VAL A CA 1
ATOM 1546 C C . VAL A 1 210 ? 13.658 -1.572 -7.175 1.00 98.88 210 VAL A C 1
ATOM 1548 O O . VAL A 1 210 ? 14.374 -2.348 -7.809 1.00 98.88 210 VAL A O 1
ATOM 1551 N N . VAL A 1 211 ? 13.627 -0.265 -7.425 1.00 98.88 211 VAL A N 1
ATOM 1552 C CA . VAL A 1 211 ? 14.578 0.439 -8.289 1.00 98.88 211 VAL A CA 1
ATOM 1553 C C . VAL A 1 211 ? 15.678 1.019 -7.420 1.00 98.88 211 VAL A C 1
ATOM 1555 O O . VAL A 1 211 ? 15.417 1.713 -6.434 1.00 98.88 211 VAL A O 1
ATOM 1558 N N . ILE A 1 212 ? 16.914 0.733 -7.805 1.00 98.75 212 ILE A N 1
ATOM 1559 C CA . ILE A 1 212 ? 18.120 1.116 -7.086 1.00 98.75 212 ILE A CA 1
ATOM 1560 C C . ILE A 1 212 ? 19.010 1.998 -7.952 1.00 98.75 212 ILE A C 1
ATOM 1562 O O . ILE A 1 212 ? 19.122 1.806 -9.162 1.00 98.75 212 ILE A O 1
ATOM 1566 N N . GLU A 1 213 ? 19.681 2.946 -7.313 1.00 98.56 213 GLU A N 1
ATOM 1567 C CA . GLU A 1 213 ? 20.768 3.722 -7.894 1.00 98.56 213 GLU A CA 1
ATOM 1568 C C . GLU A 1 213 ? 22.099 3.249 -7.310 1.00 98.56 213 GLU A C 1
ATOM 1570 O O . GLU A 1 213 ? 22.251 3.068 -6.095 1.00 98.56 213 GLU A O 1
ATOM 1575 N N . ALA A 1 214 ? 23.080 3.065 -8.191 1.00 97.56 214 ALA A N 1
ATOM 1576 C CA . ALA A 1 214 ? 24.438 2.740 -7.800 1.00 97.56 214 ALA A CA 1
ATOM 1577 C C . ALA A 1 214 ? 25.032 3.853 -6.910 1.00 97.56 214 ALA A C 1
ATOM 1579 O O . ALA A 1 214 ? 25.033 5.018 -7.312 1.00 97.56 214 ALA A O 1
ATOM 1580 N N . PRO A 1 215 ? 25.622 3.530 -5.745 1.00 97.06 215 PRO A N 1
ATOM 1581 C CA . PRO A 1 215 ? 26.169 4.538 -4.832 1.00 97.06 215 PRO A CA 1
ATOM 1582 C C . PRO A 1 215 ? 27.430 5.232 -5.369 1.00 97.06 215 PRO A C 1
ATOM 1584 O O . PRO A 1 215 ? 27.845 6.263 -4.845 1.00 97.06 215 PRO A O 1
ATOM 1587 N N . ASN A 1 216 ? 28.086 4.657 -6.381 1.00 97.12 216 ASN A N 1
ATOM 1588 C CA . ASN A 1 216 ? 29.302 5.193 -6.989 1.00 97.12 216 ASN A CA 1
ATOM 1589 C C . ASN A 1 216 ? 29.529 4.608 -8.404 1.00 97.12 216 ASN A C 1
ATOM 1591 O O . ASN A 1 216 ? 28.883 3.622 -8.778 1.00 97.12 216 ASN A O 1
ATOM 1595 N N . PRO A 1 217 ? 30.467 5.170 -9.198 1.00 97.19 217 PRO A N 1
ATOM 1596 C CA . PRO A 1 217 ? 30.752 4.687 -10.552 1.00 97.19 217 PRO A CA 1
ATOM 1597 C C . PRO A 1 217 ? 31.222 3.229 -10.631 1.00 97.19 217 PRO A C 1
ATOM 1599 O O . PRO A 1 217 ? 30.967 2.567 -11.634 1.00 97.19 217 PRO A O 1
ATOM 1602 N N . TYR A 1 218 ? 31.889 2.716 -9.591 1.00 97.19 218 TYR A N 1
ATOM 1603 C CA . TYR A 1 218 ? 32.317 1.317 -9.549 1.00 97.19 218 TYR A CA 1
ATOM 1604 C C . TYR A 1 218 ? 31.108 0.378 -9.461 1.00 97.19 218 TYR A C 1
ATOM 1606 O O . TYR A 1 218 ? 30.988 -0.533 -10.274 1.00 97.19 218 TYR A O 1
ATOM 1614 N N . ALA A 1 219 ? 30.158 0.654 -8.564 1.00 97.00 219 ALA A N 1
ATOM 1615 C CA . ALA A 1 219 ? 28.920 -0.115 -8.459 1.00 97.00 219 ALA A CA 1
ATOM 1616 C C . ALA A 1 219 ? 28.083 -0.053 -9.752 1.00 97.00 219 ALA A C 1
ATOM 1618 O O . ALA A 1 219 ? 27.568 -1.077 -10.196 1.00 97.00 219 ALA A O 1
ATOM 161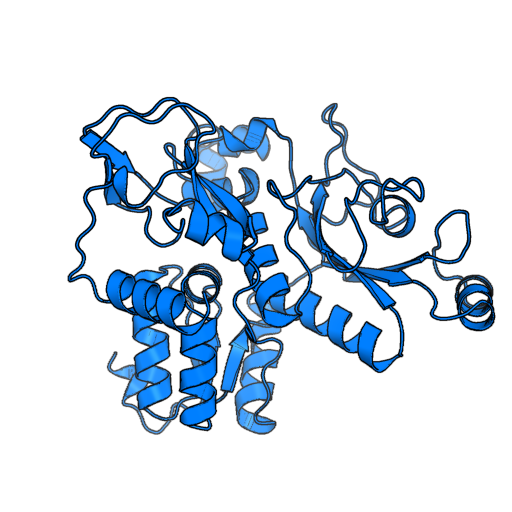9 N N . ALA A 1 220 ? 28.016 1.112 -10.409 1.00 97.25 220 ALA A N 1
ATOM 1620 C CA . ALA A 1 220 ? 27.345 1.254 -11.705 1.00 97.25 220 ALA A CA 1
ATOM 1621 C C . ALA A 1 220 ? 28.014 0.394 -12.797 1.00 97.25 220 ALA A C 1
ATOM 1623 O O . ALA A 1 220 ? 27.341 -0.235 -13.615 1.00 97.25 220 ALA A O 1
ATOM 1624 N N . ALA A 1 221 ? 29.350 0.315 -12.798 1.00 97.00 221 ALA A N 1
ATOM 1625 C CA . ALA A 1 221 ? 30.077 -0.587 -13.686 1.00 97.00 221 ALA A CA 1
ATOM 1626 C C . ALA A 1 221 ? 29.782 -2.063 -13.363 1.00 97.00 221 ALA A C 1
ATOM 1628 O O . ALA A 1 221 ? 29.576 -2.847 -14.291 1.00 97.00 221 ALA A O 1
ATOM 1629 N N . CYS A 1 222 ? 29.696 -2.432 -12.079 1.00 97.19 222 CYS A N 1
ATOM 1630 C CA . CYS A 1 222 ? 29.336 -3.787 -11.655 1.00 97.19 222 CYS A CA 1
ATOM 1631 C C . CYS A 1 222 ? 27.940 -4.201 -12.131 1.00 97.19 222 CYS A C 1
ATOM 1633 O O . CYS A 1 222 ? 27.796 -5.326 -12.603 1.00 97.19 222 CYS A O 1
ATOM 1635 N N . PHE A 1 223 ? 26.937 -3.311 -12.090 1.00 96.44 223 PHE A N 1
ATOM 1636 C CA . PHE A 1 223 ? 25.603 -3.612 -12.631 1.00 96.44 223 PHE A CA 1
ATOM 1637 C C . PHE A 1 223 ? 25.691 -4.125 -14.073 1.00 96.44 223 PHE A C 1
ATOM 1639 O O . PHE A 1 223 ? 25.175 -5.196 -14.391 1.00 96.44 223 PHE A O 1
ATOM 1646 N N . ARG A 1 224 ? 26.437 -3.417 -14.929 1.00 90.19 224 ARG A N 1
ATOM 1647 C CA . ARG A 1 224 ? 26.656 -3.820 -16.326 1.00 90.19 224 ARG A CA 1
ATOM 1648 C C . ARG A 1 224 ? 27.473 -5.105 -16.447 1.00 90.19 224 ARG A C 1
ATOM 1650 O O . ARG A 1 224 ? 27.119 -5.979 -17.230 1.00 90.19 224 ARG A O 1
ATOM 1657 N N . GLN A 1 225 ? 28.563 -5.226 -15.688 1.00 95.12 225 GLN A N 1
ATOM 1658 C CA . GLN A 1 225 ? 29.461 -6.388 -15.740 1.00 95.12 225 GLN A CA 1
ATOM 1659 C C . GLN A 1 225 ? 28.776 -7.689 -15.306 1.00 95.12 225 GLN A C 1
ATOM 1661 O O . GLN A 1 225 ? 29.113 -8.749 -15.824 1.00 95.12 225 GLN A O 1
ATOM 1666 N N . TYR A 1 226 ? 27.808 -7.611 -14.393 1.00 94.50 226 TYR A N 1
ATOM 1667 C CA . TYR A 1 226 ? 27.020 -8.759 -13.938 1.00 94.50 226 TYR A CA 1
ATOM 1668 C C . TYR A 1 226 ? 25.766 -9.012 -14.781 1.00 94.50 226 TYR A C 1
ATOM 1670 O O . TYR A 1 226 ? 25.006 -9.928 -14.481 1.00 94.50 226 TYR A O 1
ATOM 1678 N N . GLY A 1 227 ? 25.552 -8.232 -15.845 1.00 92.38 227 GLY A N 1
ATOM 1679 C CA . GLY A 1 227 ? 24.409 -8.398 -16.738 1.00 92.38 227 GLY A CA 1
ATOM 1680 C C . GLY A 1 227 ? 23.077 -7.986 -16.114 1.00 92.38 227 GLY A C 1
ATOM 1681 O O . GLY A 1 227 ? 22.033 -8.461 -16.555 1.00 92.38 227 GLY A O 1
ATOM 1682 N N . MET A 1 228 ? 23.091 -7.121 -15.094 1.00 94.50 228 MET A N 1
ATOM 1683 C CA . MET A 1 228 ? 21.856 -6.545 -14.572 1.00 94.50 228 MET A CA 1
ATOM 1684 C C . MET A 1 228 ? 21.214 -5.665 -15.642 1.00 94.50 228 MET A C 1
ATOM 1686 O O . MET A 1 228 ? 21.901 -4.929 -16.357 1.00 94.50 228 MET A O 1
ATOM 1690 N N . ASN A 1 229 ? 19.886 -5.704 -15.722 1.00 92.62 229 ASN A N 1
ATOM 1691 C CA . ASN A 1 229 ? 19.159 -4.753 -16.545 1.00 92.62 229 ASN A CA 1
ATOM 1692 C C . ASN A 1 229 ? 19.343 -3.338 -15.976 1.00 92.62 229 ASN A C 1
ATOM 1694 O O . ASN A 1 229 ? 19.217 -3.136 -14.766 1.00 92.62 229 ASN A O 1
ATOM 1698 N N . THR A 1 230 ? 19.659 -2.362 -16.824 1.00 96.50 230 THR A N 1
ATOM 1699 C CA . THR A 1 230 ? 19.923 -0.984 -16.390 1.00 96.50 230 THR A CA 1
ATOM 1700 C C . THR A 1 230 ? 19.259 0.022 -17.307 1.00 96.50 230 THR A C 1
ATOM 1702 O O . THR A 1 230 ? 18.941 -0.274 -18.456 1.00 96.50 230 THR A O 1
ATOM 1705 N N . ASP A 1 231 ? 19.091 1.241 -16.808 1.00 95.62 231 ASP A N 1
ATOM 1706 C CA . ASP A 1 231 ? 18.758 2.372 -17.663 1.00 95.62 231 ASP A CA 1
ATOM 1707 C C . ASP A 1 231 ? 19.902 2.689 -18.655 1.00 95.62 231 ASP A C 1
ATOM 1709 O O . ASP A 1 231 ? 21.035 2.225 -18.513 1.00 95.62 231 ASP A O 1
ATOM 1713 N N . ALA A 1 232 ? 19.650 3.575 -19.623 1.00 92.69 232 ALA A N 1
ATOM 1714 C CA . ALA A 1 232 ? 20.655 3.978 -20.615 1.00 92.69 232 ALA A CA 1
ATOM 1715 C C . ALA A 1 232 ? 21.970 4.519 -20.003 1.00 92.69 232 ALA A C 1
ATOM 1717 O O . ALA A 1 232 ? 23.039 4.384 -20.603 1.00 92.69 232 ALA A O 1
ATOM 1718 N N . THR A 1 233 ? 21.932 5.112 -18.803 1.00 93.81 233 THR A N 1
ATOM 1719 C CA . THR A 1 233 ? 23.136 5.614 -18.118 1.00 93.81 233 THR A CA 1
ATOM 1720 C C . THR A 1 233 ? 23.915 4.524 -17.385 1.00 93.81 233 THR A C 1
ATOM 1722 O O . THR A 1 233 ? 25.089 4.729 -17.077 1.00 93.81 233 THR A O 1
ATOM 1725 N N . GLY A 1 234 ? 23.318 3.352 -17.147 1.00 95.81 234 GLY A N 1
ATOM 1726 C CA . GLY A 1 234 ? 23.892 2.284 -16.326 1.00 95.81 234 GLY A CA 1
ATOM 1727 C C . GLY A 1 234 ? 23.905 2.573 -14.825 1.00 95.81 234 GLY A C 1
ATOM 1728 O O . GLY A 1 234 ? 24.503 1.803 -14.079 1.00 95.81 234 GLY A O 1
ATOM 1729 N N . ARG A 1 235 ? 23.321 3.693 -14.379 1.00 96.62 235 ARG A N 1
ATOM 1730 C CA . ARG A 1 235 ? 23.328 4.103 -12.965 1.00 96.62 235 ARG A CA 1
ATOM 1731 C C . ARG A 1 235 ? 22.173 3.503 -12.183 1.00 96.62 235 ARG A C 1
ATOM 1733 O O . ARG A 1 235 ? 22.315 3.295 -10.981 1.00 96.62 235 ARG A O 1
ATOM 1740 N N . TYR A 1 236 ? 21.061 3.236 -12.859 1.00 98.38 236 TYR A N 1
ATOM 1741 C CA . TYR A 1 236 ? 19.856 2.686 -12.262 1.00 98.38 236 TYR A CA 1
ATOM 1742 C C . TYR A 1 236 ? 19.663 1.244 -12.698 1.00 98.38 236 TYR A C 1
ATOM 1744 O O . TYR A 1 236 ? 19.873 0.905 -13.863 1.00 98.38 236 TYR A O 1
ATOM 1752 N N . SER A 1 237 ? 19.220 0.410 -11.768 1.00 98.25 237 SER A N 1
ATOM 1753 C CA . SER A 1 237 ? 18.809 -0.967 -12.022 1.00 98.25 237 SER A CA 1
ATOM 1754 C C . SER A 1 237 ? 17.560 -1.288 -11.205 1.00 98.25 237 SER A C 1
ATOM 1756 O O . SER A 1 237 ? 17.149 -0.496 -10.356 1.00 98.25 237 SER A O 1
ATOM 1758 N N . ALA A 1 238 ? 16.937 -2.431 -11.463 1.00 98.00 238 ALA A N 1
ATOM 1759 C CA . ALA A 1 238 ? 15.773 -2.882 -10.721 1.00 98.00 238 ALA A CA 1
ATOM 1760 C C . ALA A 1 238 ? 15.885 -4.370 -10.395 1.00 98.00 238 ALA A C 1
ATOM 1762 O O . ALA A 1 238 ? 16.302 -5.172 -11.230 1.00 98.00 238 ALA A O 1
ATOM 1763 N N . MET A 1 239 ? 15.456 -4.729 -9.189 1.00 98.00 239 MET A N 1
ATOM 1764 C CA . MET A 1 239 ? 15.121 -6.103 -8.831 1.00 98.00 239 MET A CA 1
ATOM 1765 C C . MET A 1 239 ? 13.603 -6.226 -8.794 1.00 98.00 239 MET A C 1
ATOM 1767 O O . MET A 1 239 ? 12.912 -5.274 -8.427 1.00 98.00 239 MET A O 1
ATOM 1771 N N . TYR A 1 240 ? 13.078 -7.395 -9.148 1.00 98.25 240 TYR A N 1
ATOM 1772 C CA . TYR A 1 240 ? 11.647 -7.672 -9.079 1.00 98.25 240 TYR A CA 1
ATOM 1773 C C . TYR A 1 240 ? 11.379 -9.122 -8.675 1.00 98.25 240 TYR A C 1
ATOM 1775 O O . TYR A 1 240 ? 12.155 -10.024 -8.996 1.00 98.25 240 TYR A O 1
ATOM 1783 N N . LYS A 1 241 ? 10.249 -9.343 -8.000 1.00 97.94 241 LYS A N 1
ATOM 1784 C CA . LYS A 1 241 ? 9.648 -10.665 -7.796 1.00 97.94 241 LYS A CA 1
ATOM 1785 C C . LYS A 1 241 ? 8.392 -10.717 -8.671 1.00 97.94 241 LYS A C 1
ATOM 1787 O O . LYS A 1 241 ? 7.497 -9.904 -8.452 1.00 97.94 241 LYS A O 1
ATOM 1792 N N . PRO A 1 242 ? 8.300 -11.617 -9.667 1.00 96.75 242 PRO A N 1
ATOM 1793 C CA . PRO A 1 242 ? 7.228 -11.573 -10.668 1.00 96.75 242 PRO A CA 1
ATOM 1794 C C . PRO A 1 242 ? 5.848 -11.950 -10.115 1.00 96.75 242 PRO A C 1
ATOM 1796 O O . PRO A 1 242 ? 4.834 -11.588 -10.707 1.00 96.75 242 PRO A O 1
ATOM 1799 N N . PHE A 1 243 ? 5.810 -12.665 -8.988 1.00 96.12 243 PHE A N 1
ATOM 1800 C CA . PHE A 1 243 ? 4.585 -13.148 -8.362 1.00 96.12 243 PHE A CA 1
ATOM 1801 C C . PHE A 1 243 ? 4.643 -12.971 -6.846 1.00 96.12 243 PHE A C 1
ATOM 1803 O O . PHE A 1 243 ? 5.694 -13.135 -6.226 1.00 96.12 243 PHE A O 1
ATOM 1810 N N . HIS A 1 244 ? 3.487 -12.711 -6.257 1.00 94.7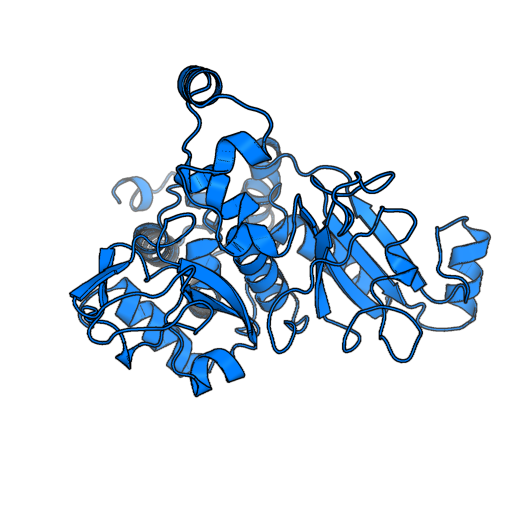5 244 HIS A N 1
ATOM 1811 C CA . HIS A 1 244 ? 3.215 -12.815 -4.830 1.00 94.75 244 HIS A CA 1
ATOM 1812 C C . HIS A 1 244 ? 2.173 -13.928 -4.648 1.00 94.75 244 HIS A C 1
ATOM 1814 O O . HIS A 1 244 ? 1.299 -14.084 -5.504 1.00 94.75 244 HIS A O 1
ATOM 1820 N N . LEU A 1 245 ? 2.291 -14.747 -3.600 1.00 95.44 245 LEU A N 1
ATOM 1821 C CA . LEU A 1 245 ? 1.421 -15.917 -3.409 1.00 95.44 245 LEU A CA 1
ATOM 1822 C C . LEU A 1 245 ? 0.431 -15.754 -2.245 1.00 95.44 245 LEU A C 1
ATOM 1824 O O . LEU A 1 245 ? -0.198 -16.727 -1.826 1.00 95.44 245 LEU A O 1
ATOM 1828 N N . ILE A 1 246 ? 0.251 -14.524 -1.755 1.00 92.81 246 ILE A N 1
ATOM 1829 C CA . ILE A 1 246 ? -0.773 -14.137 -0.776 1.00 92.81 246 ILE A CA 1
ATOM 1830 C C . ILE A 1 246 ? -0.697 -15.061 0.456 1.00 92.81 246 ILE A C 1
ATOM 1832 O O . ILE A 1 246 ? 0.369 -15.234 1.045 1.00 92.81 246 ILE A O 1
ATOM 1836 N N . GLY A 1 247 ? -1.800 -15.715 0.829 1.00 92.94 247 GLY A N 1
ATOM 1837 C CA . GLY A 1 247 ? -1.885 -16.564 2.015 1.00 92.94 247 GLY A CA 1
ATOM 1838 C C . GLY A 1 247 ? -1.022 -17.827 1.953 1.00 92.94 247 GLY A C 1
ATOM 1839 O O . GLY A 1 247 ? -0.777 -18.433 2.993 1.00 92.94 247 GLY A O 1
ATOM 1840 N N . LEU A 1 248 ? -0.524 -18.222 0.774 1.00 96.25 248 LEU A N 1
ATOM 1841 C CA . LEU A 1 248 ? 0.338 -19.402 0.631 1.00 96.25 248 LEU A CA 1
ATOM 1842 C C . LEU A 1 248 ? 1.734 -19.187 1.238 1.00 96.25 248 LEU A C 1
ATOM 1844 O O . LEU A 1 248 ? 2.413 -20.157 1.566 1.00 96.25 248 LEU A O 1
ATOM 1848 N N . GLU A 1 249 ? 2.152 -17.931 1.411 1.00 96.56 249 GLU A N 1
ATOM 1849 C CA . GLU A 1 249 ? 3.443 -17.554 2.001 1.00 96.56 249 GLU A CA 1
ATOM 1850 C C . GLU A 1 249 ? 3.314 -17.042 3.453 1.00 96.56 249 GLU A C 1
ATOM 1852 O O . GLU A 1 249 ? 4.327 -16.793 4.109 1.00 96.56 249 GLU A O 1
ATOM 1857 N N . LEU A 1 250 ? 2.091 -16.968 4.003 1.00 97.19 250 LEU A N 1
ATOM 1858 C CA . LEU A 1 250 ? 1.799 -16.363 5.314 1.00 97.19 250 LEU A CA 1
ATOM 1859 C C . LEU A 1 250 ? 2.589 -16.991 6.474 1.00 97.19 250 LEU A C 1
ATOM 1861 O O . LEU A 1 250 ? 2.948 -16.314 7.441 1.00 97.19 250 LEU A O 1
ATOM 1865 N N . ASN A 1 251 ? 2.899 -18.287 6.366 1.00 97.38 251 ASN A N 1
ATOM 1866 C CA . ASN A 1 251 ? 3.680 -19.014 7.366 1.00 97.38 251 ASN A CA 1
ATOM 1867 C C . ASN A 1 251 ? 5.058 -18.384 7.618 1.00 97.38 251 ASN A C 1
ATOM 1869 O O . ASN A 1 251 ? 5.589 -18.538 8.714 1.00 97.38 251 ASN A O 1
ATOM 1873 N N . VAL A 1 252 ? 5.626 -17.648 6.656 1.00 98.19 252 VAL A N 1
ATOM 1874 C CA . VAL A 1 252 ? 6.899 -16.936 6.843 1.00 98.19 252 VAL A CA 1
ATOM 1875 C C . VAL A 1 252 ? 6.776 -15.894 7.960 1.00 98.19 252 VAL A C 1
ATOM 1877 O O . VAL A 1 252 ? 7.602 -15.890 8.873 1.00 98.19 252 VAL A O 1
ATOM 1880 N N . SER A 1 253 ? 5.719 -15.073 7.965 1.00 98.50 253 SER A N 1
ATOM 1881 C CA . SER A 1 253 ? 5.483 -14.089 9.035 1.00 98.50 253 SER A CA 1
ATOM 1882 C C . SER A 1 253 ? 5.170 -14.746 10.369 1.00 98.50 253 SER A C 1
ATOM 1884 O O . SER A 1 253 ? 5.673 -14.301 11.397 1.00 98.50 253 SER A O 1
ATOM 1886 N N . ILE A 1 254 ? 4.373 -15.819 10.360 1.00 98.50 254 ILE A N 1
ATOM 1887 C CA . ILE A 1 254 ? 4.010 -16.547 11.583 1.00 98.50 254 ILE A CA 1
ATOM 1888 C C . ILE A 1 254 ? 5.267 -17.114 12.251 1.00 98.50 254 ILE A C 1
ATOM 1890 O O . ILE A 1 254 ? 5.495 -16.888 13.439 1.00 98.50 254 ILE A O 1
ATOM 1894 N N . LEU A 1 255 ? 6.114 -17.809 11.486 1.00 98.44 255 LEU A N 1
ATOM 1895 C CA . LEU A 1 255 ? 7.348 -18.401 11.999 1.00 98.44 255 LEU A CA 1
ATOM 1896 C C . LEU A 1 255 ? 8.368 -17.329 12.396 1.00 98.44 255 LEU A C 1
ATOM 1898 O O . LEU A 1 255 ? 9.017 -17.468 13.429 1.00 98.44 255 LEU A O 1
ATOM 1902 N N . SER A 1 256 ? 8.493 -16.244 11.627 1.00 98.56 256 SER A N 1
ATOM 1903 C CA . SER A 1 256 ? 9.390 -15.134 11.971 1.00 98.56 256 SER A CA 1
ATOM 1904 C C . SER A 1 256 ? 8.977 -14.453 13.279 1.00 98.56 256 SER A C 1
ATOM 1906 O O . SER A 1 256 ? 9.824 -14.188 14.134 1.00 98.56 256 SER A O 1
ATOM 1908 N N . ALA A 1 257 ? 7.677 -14.230 13.485 1.00 98.50 257 ALA A N 1
ATOM 1909 C CA . ALA A 1 257 ? 7.167 -13.667 14.725 1.00 98.50 257 ALA A CA 1
ATOM 1910 C C . ALA A 1 257 ? 7.410 -14.613 15.913 1.00 98.50 257 ALA A C 1
ATOM 1912 O O . ALA A 1 257 ? 8.036 -14.204 16.888 1.00 98.50 257 ALA A O 1
ATOM 1913 N N . ALA A 1 258 ? 6.985 -15.877 15.803 1.00 98.19 258 ALA A N 1
ATOM 1914 C CA . ALA A 1 258 ? 7.036 -16.842 16.903 1.00 98.19 258 ALA A CA 1
ATOM 1915 C C . ALA A 1 258 ? 8.456 -17.305 17.265 1.00 98.19 258 ALA A C 1
ATOM 1917 O O . ALA A 1 258 ? 8.759 -17.516 18.435 1.00 98.19 258 ALA A O 1
ATOM 1918 N N . LEU A 1 259 ? 9.325 -17.506 16.268 1.00 98.38 259 LEU A N 1
ATOM 1919 C CA . LEU A 1 259 ? 10.639 -18.125 16.474 1.00 98.38 259 LEU A CA 1
ATOM 1920 C C . LEU A 1 259 ? 11.781 -17.112 16.507 1.00 98.38 259 LEU A C 1
ATOM 1922 O O . LEU A 1 259 ? 12.789 -17.354 17.168 1.00 98.38 259 LEU A O 1
ATOM 1926 N N . LEU A 1 260 ? 11.656 -16.004 15.771 1.00 98.19 260 LEU A N 1
ATOM 1927 C CA . LEU A 1 260 ? 12.727 -15.012 15.634 1.00 98.19 260 LEU A CA 1
ATOM 1928 C C . LEU A 1 260 ? 12.422 -13.700 16.356 1.00 98.19 260 LEU A C 1
ATOM 1930 O O . LEU A 1 260 ? 13.327 -12.875 16.490 1.00 98.19 260 LEU A O 1
ATOM 1934 N N . GLY A 1 261 ? 11.177 -13.484 16.796 1.00 98.19 261 GLY A N 1
ATOM 1935 C CA . GLY A 1 261 ? 10.748 -12.219 17.385 1.00 98.19 261 GLY A CA 1
ATOM 1936 C C . GLY A 1 261 ? 10.863 -11.046 16.408 1.00 98.19 261 GLY A C 1
ATOM 1937 O O . GLY A 1 261 ? 11.158 -9.929 16.830 1.00 98.19 261 GLY A O 1
ATOM 1938 N N . LYS A 1 262 ? 10.695 -11.291 15.099 1.00 98.00 262 LYS A N 1
ATOM 1939 C CA . LYS A 1 262 ? 10.891 -10.281 14.047 1.00 98.00 262 LYS A CA 1
ATOM 1940 C C . LYS A 1 262 ? 9.701 -10.202 13.092 1.00 98.00 262 LYS A C 1
ATOM 1942 O O . LYS A 1 262 ? 9.237 -11.252 12.640 1.00 98.00 262 LYS A O 1
ATOM 1947 N N . PRO A 1 263 ? 9.243 -8.991 12.732 1.00 98.38 263 PRO A N 1
ATOM 1948 C CA . PRO A 1 263 ? 8.269 -8.830 11.665 1.00 98.38 263 PRO A CA 1
ATOM 1949 C C . PRO A 1 263 ? 8.921 -9.057 10.297 1.00 98.38 263 PRO A C 1
ATOM 1951 O O . PRO A 1 263 ? 10.121 -8.855 10.130 1.00 98.38 263 PRO A O 1
ATOM 1954 N N . THR A 1 264 ? 8.115 -9.419 9.304 1.00 97.81 264 THR A N 1
ATOM 1955 C CA . THR A 1 264 ? 8.517 -9.485 7.883 1.00 97.81 264 THR A CA 1
ATOM 1956 C C . THR A 1 264 ? 8.272 -8.163 7.139 1.00 97.81 264 THR A C 1
ATOM 1958 O O . THR A 1 264 ? 8.264 -8.115 5.915 1.00 97.81 264 THR A O 1
ATOM 1961 N N . GLY A 1 265 ? 7.984 -7.110 7.897 1.00 97.69 265 GLY A N 1
ATOM 1962 C CA . GLY A 1 265 ? 7.540 -5.788 7.471 1.00 97.69 265 GLY A CA 1
ATOM 1963 C C . GLY A 1 265 ? 6.644 -5.227 8.571 1.00 97.69 265 GLY A C 1
ATOM 1964 O O . GLY A 1 265 ? 5.803 -5.949 9.097 1.00 97.69 265 GLY A O 1
ATOM 1965 N N . SER A 1 266 ? 6.844 -3.982 8.987 1.00 98.06 266 SER A N 1
ATOM 1966 C CA . SER A 1 266 ? 6.027 -3.342 10.024 1.00 98.06 266 SER A CA 1
ATOM 1967 C C . SER A 1 266 ? 6.012 -1.849 9.785 1.00 98.06 266 SER A C 1
ATOM 1969 O O . SER A 1 266 ? 7.050 -1.269 9.481 1.00 98.06 266 SER A O 1
ATOM 1971 N N . THR A 1 267 ? 4.862 -1.224 10.005 1.00 98.00 267 THR A N 1
ATOM 1972 C CA . THR A 1 267 ? 4.759 0.230 10.046 1.00 98.00 267 THR A CA 1
ATOM 1973 C C . THR A 1 267 ? 5.719 0.810 11.096 1.00 98.00 267 THR A C 1
ATOM 1975 O O . THR A 1 267 ? 5.805 0.310 12.222 1.00 98.00 267 THR A O 1
ATOM 1978 N N . LEU A 1 268 ? 6.467 1.847 10.706 1.00 95.81 268 LEU A N 1
ATOM 1979 C CA . LEU A 1 268 ? 7.464 2.547 11.525 1.00 95.81 268 LEU A CA 1
ATOM 1980 C C . LEU A 1 268 ? 7.082 4.011 11.775 1.00 95.81 268 LEU A C 1
ATOM 1982 O O . LEU A 1 268 ? 7.356 4.535 12.855 1.00 95.81 268 LEU A O 1
ATOM 1986 N N . SER A 1 269 ? 6.458 4.661 10.793 1.00 95.75 269 SER A N 1
ATOM 1987 C CA . SER A 1 269 ? 5.996 6.049 10.855 1.00 95.75 269 SER A CA 1
ATOM 1988 C C . SER A 1 269 ? 4.705 6.237 10.052 1.00 95.75 269 SER A C 1
ATOM 1990 O O . SER A 1 269 ? 4.223 5.314 9.398 1.00 95.75 269 SER A O 1
ATOM 1992 N N . PHE A 1 270 ? 4.121 7.434 10.130 1.00 98.12 270 PHE A N 1
ATOM 1993 C CA . PHE A 1 270 ? 2.943 7.826 9.359 1.00 98.12 270 PHE A CA 1
ATOM 1994 C C . PHE A 1 270 ? 3.364 8.782 8.232 1.00 98.12 270 PHE A C 1
ATOM 1996 O O . PHE A 1 270 ? 3.264 10.000 8.355 1.00 98.12 270 PHE A O 1
ATOM 2003 N N . GLU A 1 271 ? 3.902 8.227 7.144 1.00 98.31 271 GLU A N 1
ATOM 2004 C CA . GLU A 1 271 ? 4.337 8.982 5.958 1.00 98.31 271 GLU A CA 1
ATOM 2005 C C . GLU A 1 271 ? 3.221 9.151 4.927 1.00 98.31 271 GLU A C 1
ATOM 2007 O O . GLU A 1 271 ? 3.132 10.187 4.262 1.00 98.31 271 GLU A O 1
ATOM 2012 N N . GLY A 1 272 ? 2.384 8.124 4.769 1.00 98.38 272 GLY A N 1
ATOM 2013 C CA . GLY A 1 272 ? 1.328 8.027 3.774 1.00 98.38 272 GLY A CA 1
ATOM 2014 C C . GLY A 1 272 ? -0.014 7.664 4.385 1.00 98.38 272 GLY A C 1
ATOM 2015 O O . GLY A 1 272 ? -0.110 6.849 5.301 1.00 98.38 272 GLY A O 1
ATOM 2016 N N . ASP A 1 273 ? -1.054 8.274 3.831 1.00 98.69 273 ASP A N 1
ATOM 2017 C CA . ASP A 1 273 ? -2.439 8.087 4.235 1.00 98.69 273 ASP A CA 1
ATOM 2018 C C . ASP A 1 273 ? -3.332 7.946 3.002 1.00 98.69 273 ASP A C 1
ATOM 2020 O O . ASP A 1 273 ? -3.012 8.474 1.933 1.00 98.69 273 ASP A O 1
ATOM 2024 N N . VAL A 1 274 ? -4.454 7.242 3.136 1.00 98.81 274 VAL A N 1
ATOM 2025 C CA . VAL A 1 274 ? -5.364 6.986 2.013 1.00 98.81 274 VAL A CA 1
ATOM 2026 C C . VAL A 1 274 ? -6.701 7.649 2.275 1.00 98.81 274 VAL A C 1
ATOM 2028 O O . VAL A 1 274 ? -7.495 7.194 3.100 1.00 98.81 274 VAL A O 1
ATOM 2031 N N . VAL A 1 275 ? -6.951 8.723 1.534 1.00 98.75 275 VAL A N 1
ATOM 2032 C CA . VAL A 1 275 ? -8.137 9.565 1.684 1.00 98.75 275 VAL A CA 1
ATOM 2033 C C . VAL A 1 275 ? -9.222 9.108 0.718 1.00 98.75 275 VAL A C 1
ATOM 2035 O O . VAL A 1 275 ? -8.962 8.915 -0.474 1.00 98.75 275 VAL A O 1
ATOM 2038 N N . ALA A 1 276 ? -10.445 8.952 1.221 1.00 98.69 276 ALA A N 1
ATOM 2039 C CA . ALA A 1 276 ? -11.613 8.691 0.391 1.00 98.69 276 ALA A CA 1
ATOM 2040 C C . ALA A 1 276 ? -11.815 9.844 -0.604 1.00 98.69 276 ALA A C 1
ATOM 2042 O O . ALA A 1 276 ? -11.817 11.010 -0.221 1.00 98.69 276 ALA A O 1
ATOM 2043 N N . THR A 1 277 ? -11.968 9.535 -1.887 1.00 98.75 277 THR A N 1
ATOM 2044 C CA . THR A 1 277 ? -12.133 10.514 -2.970 1.00 98.75 277 THR A CA 1
ATOM 2045 C C . THR A 1 277 ? -13.358 10.155 -3.796 1.00 98.75 277 THR A C 1
ATOM 2047 O O . THR A 1 277 ? -13.521 8.999 -4.182 1.00 98.75 277 THR A O 1
ATOM 2050 N N . ALA A 1 278 ? -14.229 11.129 -4.063 1.00 98.69 278 ALA A N 1
ATOM 2051 C CA . ALA A 1 278 ? -15.499 10.891 -4.738 1.00 98.69 278 ALA A CA 1
ATOM 2052 C C . ALA A 1 278 ? -15.302 10.362 -6.172 1.00 98.69 278 ALA A C 1
ATOM 2054 O O . ALA A 1 278 ? -14.576 10.956 -6.971 1.00 98.69 278 ALA A O 1
ATOM 2055 N N . LYS A 1 279 ? -15.978 9.265 -6.530 1.00 98.56 279 LYS A N 1
ATOM 2056 C CA . LYS A 1 279 ? -15.976 8.700 -7.896 1.00 98.56 279 LYS A CA 1
ATOM 2057 C C . LYS A 1 279 ? -16.866 9.482 -8.863 1.00 98.56 279 LYS A C 1
ATOM 2059 O O . LYS A 1 279 ? -16.632 9.485 -10.068 1.00 98.56 279 LYS A O 1
ATOM 2064 N N . ARG A 1 280 ? -17.902 10.124 -8.325 1.00 98.25 280 ARG A N 1
ATOM 2065 C CA . ARG A 1 280 ? -18.931 10.897 -9.030 1.00 98.25 280 ARG A CA 1
ATOM 2066 C C . ARG A 1 280 ? -19.371 12.066 -8.156 1.00 98.25 280 ARG A C 1
ATOM 2068 O O . ARG A 1 280 ? -18.953 12.151 -7.007 1.00 98.25 280 ARG A O 1
ATOM 2075 N N . ASP A 1 281 ? -20.245 12.917 -8.674 1.00 98.62 281 ASP A N 1
ATOM 2076 C CA . ASP A 1 281 ? -20.926 13.897 -7.833 1.00 98.62 281 ASP A CA 1
ATOM 2077 C C . ASP A 1 281 ? -21.800 13.163 -6.800 1.00 98.62 281 ASP A C 1
ATOM 2079 O O . ASP A 1 281 ? -22.572 12.255 -7.140 1.00 98.62 281 ASP A O 1
ATOM 2083 N N . LEU A 1 282 ? -21.637 13.542 -5.534 1.00 98.69 282 LEU A N 1
ATOM 2084 C CA . LEU A 1 282 ? -22.355 13.013 -4.382 1.00 98.69 282 LEU A CA 1
ATOM 2085 C C . LEU A 1 282 ? -23.178 14.137 -3.756 1.00 98.69 282 LEU A C 1
ATOM 2087 O O . LEU A 1 282 ? -22.686 15.244 -3.537 1.00 98.69 282 LEU A O 1
ATOM 2091 N N . SER A 1 283 ? -24.437 13.859 -3.454 1.00 98.56 283 SER A N 1
ATOM 2092 C CA . SER A 1 283 ? -25.352 14.794 -2.809 1.00 98.56 283 SER A CA 1
ATOM 2093 C C . SER A 1 283 ? -25.282 14.668 -1.290 1.00 98.56 283 SER A C 1
ATOM 2095 O O . SER A 1 283 ? -25.095 13.577 -0.749 1.00 98.56 283 SER A O 1
ATOM 2097 N N . ALA A 1 284 ? -25.514 15.778 -0.587 1.00 98.38 284 ALA A N 1
ATOM 2098 C CA . ALA A 1 284 ? -25.737 15.750 0.854 1.00 98.38 284 ALA A CA 1
ATOM 2099 C C . ALA A 1 284 ? -26.831 14.728 1.219 1.00 98.38 284 ALA A C 1
ATOM 2101 O O . ALA A 1 284 ? -27.886 14.665 0.583 1.00 98.38 284 ALA A O 1
ATOM 2102 N N . GLY A 1 285 ? -26.579 13.939 2.258 1.00 98.12 285 GLY A N 1
ATOM 2103 C CA . GLY A 1 285 ? -27.468 12.885 2.727 1.00 98.12 285 GLY A CA 1
ATOM 2104 C C . GLY A 1 285 ? -27.244 11.505 2.105 1.00 98.12 285 GLY A C 1
ATOM 2105 O 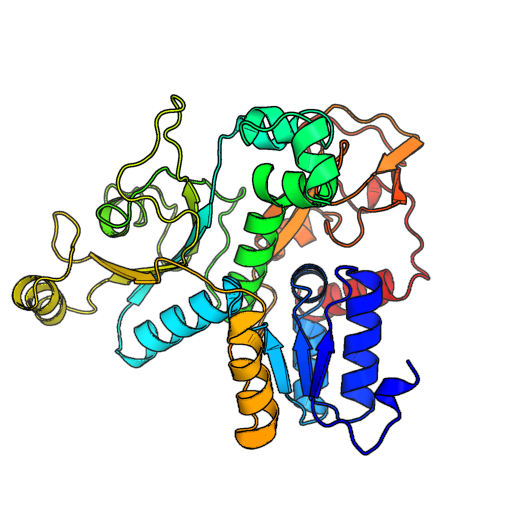O . GLY A 1 285 ? -27.788 10.542 2.644 1.00 98.12 285 GLY A O 1
ATOM 2106 N N . GLU A 1 286 ? -26.448 11.378 1.036 1.00 98.38 286 GLU A N 1
ATOM 2107 C CA . GLU A 1 286 ? -26.034 10.068 0.514 1.00 98.38 286 GLU A CA 1
ATOM 2108 C C . GLU A 1 286 ? -25.119 9.333 1.509 1.00 98.38 286 GLU A C 1
ATOM 2110 O O . GLU A 1 286 ? -24.388 9.952 2.283 1.00 98.38 286 GLU A O 1
ATOM 2115 N N . THR A 1 287 ? -25.151 7.999 1.485 1.00 98.44 287 THR A N 1
ATOM 2116 C CA . THR A 1 287 ? -24.269 7.147 2.295 1.00 98.44 287 THR A CA 1
ATOM 2117 C C . THR A 1 287 ? -23.111 6.648 1.446 1.00 98.44 287 THR A C 1
ATOM 2119 O O . THR A 1 287 ? -23.320 6.056 0.389 1.00 98.44 287 THR A O 1
ATOM 2122 N N . LEU A 1 288 ? -21.896 6.875 1.932 1.00 98.31 288 LEU A N 1
ATOM 2123 C CA . LEU A 1 288 ? -20.675 6.325 1.374 1.00 98.31 288 LEU A CA 1
ATOM 2124 C C . LEU A 1 288 ? -20.642 4.805 1.579 1.00 98.31 288 LEU A C 1
ATOM 2126 O O . LEU A 1 288 ? -20.944 4.291 2.657 1.00 98.31 288 LEU A O 1
ATOM 2130 N N . ASP A 1 289 ? -20.252 4.080 0.539 1.00 96.19 289 ASP A N 1
ATOM 2131 C CA . ASP A 1 289 ? -20.163 2.613 0.520 1.00 96.19 289 ASP 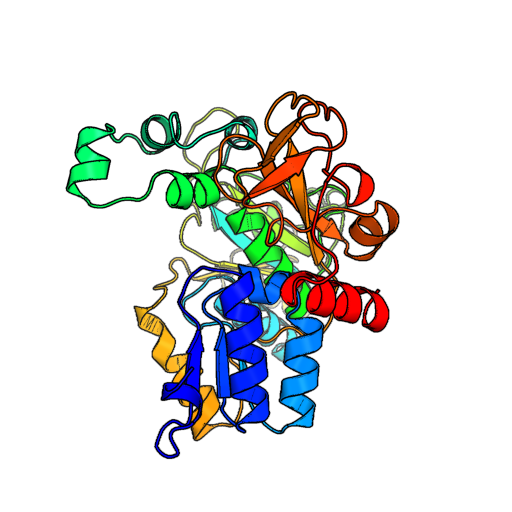A CA 1
ATOM 2132 C C . ASP A 1 289 ? -18.734 2.078 0.698 1.00 96.19 289 ASP A C 1
ATOM 2134 O O . ASP A 1 289 ? -18.533 0.866 0.814 1.00 96.19 289 ASP A O 1
ATOM 2138 N N . GLY A 1 290 ? -17.761 2.980 0.836 1.00 95.62 290 GLY A N 1
ATOM 2139 C CA . GLY A 1 290 ? -16.373 2.659 1.148 1.00 95.62 290 GLY A CA 1
ATOM 2140 C C . GLY A 1 290 ? -15.593 2.087 -0.035 1.00 95.62 290 GLY A C 1
ATOM 2141 O O . GLY A 1 290 ? -15.900 2.329 -1.202 1.00 95.62 290 GLY A O 1
ATOM 2142 N N . GLU A 1 291 ? -14.534 1.352 0.291 1.00 95.12 291 GLU A N 1
ATOM 2143 C CA . GLU A 1 291 ? -13.602 0.774 -0.674 1.00 95.12 291 GLU A CA 1
ATOM 2144 C C . GLU A 1 291 ? -14.304 -0.085 -1.743 1.00 95.12 291 GLU A C 1
ATOM 2146 O O . GLU A 1 291 ? -15.184 -0.895 -1.441 1.00 95.12 291 GLU A O 1
ATOM 2151 N N . GLY A 1 292 ? -13.903 0.099 -3.008 1.00 96.38 292 GLY A N 1
ATOM 2152 C CA . GLY A 1 292 ? -14.408 -0.671 -4.146 1.00 96.38 292 GLY A CA 1
ATOM 2153 C C . GLY A 1 292 ? -15.881 -0.427 -4.484 1.00 96.38 292 GLY A C 1
ATOM 2154 O O . GLY A 1 292 ? -16.422 -1.098 -5.364 1.00 96.38 292 GLY A O 1
ATOM 2155 N N . GLY A 1 293 ? -16.543 0.509 -3.803 1.00 97.44 293 GLY A N 1
ATOM 2156 C CA . GLY A 1 293 ? -17.951 0.826 -4.000 1.00 97.44 293 GLY A CA 1
ATOM 2157 C C . GLY A 1 293 ? -18.231 1.727 -5.208 1.00 97.44 293 GLY A C 1
ATOM 2158 O O . GLY A 1 293 ? -17.443 1.848 -6.150 1.00 97.44 293 GLY A O 1
ATOM 2159 N N . PHE A 1 294 ? -19.395 2.364 -5.173 1.00 98.44 294 PHE A N 1
ATOM 2160 C CA . PHE A 1 294 ? -19.910 3.314 -6.154 1.00 98.44 294 PHE A CA 1
ATOM 2161 C C . PHE A 1 294 ? -19.576 4.766 -5.807 1.00 98.44 294 PHE A C 1
ATOM 2163 O O . PHE A 1 294 ? -19.598 5.625 -6.691 1.00 98.44 294 PHE A O 1
ATOM 2170 N N . THR A 1 295 ? -19.319 5.070 -4.534 1.00 98.56 295 THR A N 1
ATOM 2171 C CA . THR A 1 295 ? -19.229 6.461 -4.067 1.00 98.56 295 THR A CA 1
ATOM 2172 C C . THR A 1 295 ? -17.805 6.988 -4.036 1.00 98.56 295 THR A C 1
ATOM 2174 O O . THR A 1 295 ? -17.570 8.114 -4.477 1.00 98.56 295 THR A O 1
ATOM 2177 N N . VAL A 1 296 ? -16.848 6.188 -3.562 1.00 98.56 296 VAL A N 1
ATOM 2178 C CA . VAL A 1 296 ? -15.475 6.637 -3.301 1.00 98.56 296 VAL A CA 1
ATOM 2179 C C . VAL A 1 296 ? -14.428 5.617 -3.732 1.00 98.56 296 VAL A C 1
ATOM 2181 O O . VAL A 1 296 ? -14.682 4.417 -3.743 1.00 98.56 296 VAL A O 1
ATOM 2184 N N . TYR A 1 297 ? -13.238 6.104 -4.075 1.00 98.62 297 TYR A N 1
ATOM 2185 C CA . TYR A 1 297 ? -12.008 5.314 -4.171 1.00 98.62 297 TYR A CA 1
ATOM 2186 C C . TYR A 1 297 ? -10.948 5.896 -3.224 1.00 98.62 297 TYR A C 1
ATOM 2188 O O . TYR A 1 297 ? -11.037 7.057 -2.817 1.00 98.62 297 TYR A O 1
ATOM 2196 N N . GLY A 1 298 ? -9.934 5.111 -2.864 1.00 98.50 298 GLY A N 1
ATOM 2197 C CA . GLY A 1 298 ? -8.830 5.570 -2.021 1.00 98.50 298 GLY A CA 1
ATOM 2198 C C . GLY A 1 298 ? -7.733 6.278 -2.818 1.00 98.50 298 GLY A C 1
ATOM 2199 O O . GLY A 1 298 ? -7.156 5.698 -3.738 1.00 98.50 298 GLY A O 1
ATOM 2200 N N . LYS A 1 299 ? -7.388 7.512 -2.433 1.00 98.56 299 LYS A N 1
ATOM 2201 C CA . LYS A 1 299 ? -6.252 8.265 -2.986 1.00 98.56 299 LYS A CA 1
ATOM 2202 C C . LYS A 1 299 ? -5.125 8.357 -1.958 1.00 98.56 299 LYS A C 1
ATOM 2204 O O . LYS A 1 299 ? -5.302 8.945 -0.893 1.00 98.56 299 LYS A O 1
ATOM 2209 N N . LEU A 1 300 ? -3.959 7.802 -2.295 1.00 98.88 300 LEU A N 1
ATOM 2210 C CA . LEU A 1 300 ? -2.741 7.943 -1.492 1.00 98.88 300 LEU A CA 1
ATOM 2211 C C . LEU A 1 300 ? -2.291 9.407 -1.474 1.00 98.88 300 LEU A C 1
ATOM 2213 O O . LEU A 1 300 ? -2.116 10.013 -2.529 1.00 98.88 300 LEU A O 1
ATOM 2217 N N . LEU A 1 301 ? -2.047 9.955 -0.291 1.00 98.81 301 LEU A N 1
ATOM 2218 C CA . LEU A 1 301 ? -1.461 11.275 -0.094 1.00 98.81 301 LEU A CA 1
ATOM 2219 C C . LEU A 1 301 ? -0.349 11.201 0.960 1.00 98.81 301 LEU A C 1
ATOM 2221 O O . LEU A 1 301 ? -0.391 10.337 1.838 1.00 98.81 301 LEU A O 1
ATOM 2225 N N . PRO A 1 302 ? 0.621 12.133 0.941 1.00 98.69 302 PRO A N 1
ATOM 2226 C CA . PRO A 1 302 ? 1.502 12.326 2.083 1.00 98.69 302 PRO A CA 1
ATOM 2227 C C . PRO A 1 302 ? 0.662 12.628 3.328 1.00 98.69 302 PRO A C 1
ATOM 2229 O O . PRO A 1 302 ? -0.230 13.481 3.268 1.00 98.69 302 PRO A O 1
ATOM 2232 N N . ALA A 1 303 ? 0.967 11.986 4.453 1.00 98.44 303 ALA A N 1
ATOM 2233 C CA . ALA A 1 303 ? 0.211 12.102 5.699 1.00 98.44 303 ALA A CA 1
ATOM 2234 C C . ALA A 1 303 ? -0.007 13.565 6.115 1.00 98.44 303 ALA A C 1
ATOM 2236 O O . ALA A 1 303 ? -1.133 13.980 6.372 1.00 98.44 303 ALA A O 1
ATOM 2237 N N . LYS A 1 304 ? 1.037 14.402 6.036 1.00 98.25 304 LYS A N 1
ATOM 2238 C CA . LYS A 1 304 ? 0.942 15.848 6.316 1.00 98.25 304 LYS A CA 1
ATOM 2239 C C . LYS A 1 304 ? -0.098 16.570 5.454 1.00 98.25 304 LYS A C 1
ATOM 2241 O O . LYS A 1 304 ? -0.796 17.451 5.945 1.00 98.25 304 LYS A O 1
ATOM 2246 N N . LYS A 1 305 ? -0.208 16.211 4.168 1.00 98.50 305 LYS A N 1
ATOM 2247 C CA . LYS A 1 305 ? -1.214 16.782 3.257 1.00 98.50 305 LYS A CA 1
ATOM 2248 C C . LYS A 1 305 ? -2.609 16.266 3.607 1.00 98.50 305 LYS A C 1
ATOM 2250 O O . LYS A 1 305 ? -3.540 17.065 3.615 1.00 98.50 305 LYS A O 1
ATOM 2255 N N . SER A 1 306 ? -2.743 14.975 3.917 1.00 98.50 306 SER A N 1
ATOM 2256 C CA . SER A 1 306 ? -4.011 14.383 4.368 1.00 98.50 306 SER A CA 1
ATOM 2257 C C . SER A 1 306 ? -4.546 15.074 5.630 1.00 98.50 306 SER A C 1
ATOM 2259 O O . SER A 1 306 ? -5.690 15.527 5.658 1.00 98.50 306 SER A O 1
ATOM 2261 N N . LEU A 1 307 ? -3.688 15.259 6.638 1.00 98.38 307 LEU A N 1
ATOM 2262 C CA . LEU A 1 307 ? -4.036 15.918 7.897 1.00 98.38 307 LEU A CA 1
ATOM 2263 C C . LEU A 1 307 ? -4.395 17.393 7.707 1.00 98.38 307 LEU A C 1
ATOM 2265 O O . LEU A 1 307 ? -5.405 17.846 8.237 1.00 98.38 307 LEU A O 1
ATOM 2269 N N . ALA A 1 308 ? -3.609 18.136 6.920 1.00 98.31 308 ALA A N 1
ATOM 2270 C CA . ALA A 1 308 ? -3.884 19.547 6.636 1.00 98.31 308 ALA A CA 1
ATOM 2271 C C . ALA A 1 308 ? -5.213 19.755 5.891 1.00 98.31 308 ALA A C 1
ATOM 2273 O O . ALA A 1 308 ? -5.885 20.764 6.094 1.00 98.31 308 ALA A O 1
ATOM 2274 N N . LEU A 1 309 ? -5.588 18.801 5.037 1.00 97.81 309 LEU A N 1
ATOM 2275 C CA . LEU A 1 309 ? -6.878 18.765 4.352 1.00 97.81 309 LEU A CA 1
ATOM 2276 C C . LEU A 1 309 ? -8.032 18.380 5.295 1.00 97.81 309 LEU A C 1
ATOM 2278 O O . LEU A 1 309 ? -9.182 18.701 5.012 1.00 97.81 309 LEU A O 1
ATOM 2282 N N . GLY A 1 310 ? -7.743 17.670 6.388 1.00 98.12 310 GLY A N 1
ATOM 2283 C CA . GLY A 1 310 ? -8.760 16.992 7.184 1.00 98.12 310 GLY A CA 1
ATOM 2284 C C . GLY A 1 310 ? -9.410 15.842 6.414 1.00 98.12 310 GLY A C 1
ATOM 2285 O O . GLY A 1 310 ? -10.617 15.647 6.534 1.00 98.12 310 GLY A O 1
ATOM 2286 N N . GLY A 1 311 ? -8.638 15.109 5.605 1.00 98.38 311 GLY A N 1
ATOM 2287 C CA . GLY A 1 311 ? -9.135 14.012 4.774 1.00 98.38 311 GLY A CA 1
ATOM 2288 C C . GLY A 1 311 ? -9.753 12.876 5.594 1.00 98.38 311 GLY A C 1
ATOM 2289 O O . GLY A 1 311 ? -9.208 12.479 6.623 1.00 98.38 311 GLY A O 1
ATOM 2290 N N . LEU A 1 312 ? -10.887 12.346 5.131 1.00 98.56 312 LEU A N 1
ATOM 2291 C CA . LEU A 1 312 ? -11.521 11.160 5.699 1.00 98.56 312 LEU A CA 1
ATOM 2292 C C . LEU A 1 312 ? -10.757 9.905 5.238 1.00 98.56 312 LEU A C 1
ATOM 2294 O O . LEU A 1 312 ? -10.689 9.652 4.029 1.00 98.56 312 LEU A O 1
ATOM 2298 N N . PRO A 1 313 ? -10.217 9.084 6.155 1.00 98.25 313 PRO A N 1
ATOM 2299 C CA . PRO A 1 313 ? -9.525 7.853 5.788 1.00 98.25 313 PRO A CA 1
ATOM 2300 C C . PRO A 1 313 ? -10.480 6.861 5.123 1.00 98.25 313 PRO A C 1
ATOM 2302 O O . PRO A 1 313 ? -11.574 6.613 5.633 1.00 98.25 313 PRO A O 1
ATOM 2305 N N . THR A 1 314 ? -10.058 6.236 4.022 1.00 97.75 314 THR A N 1
ATOM 2306 C CA . THR A 1 314 ? -10.919 5.310 3.262 1.00 97.75 314 THR A CA 1
ATOM 2307 C C . THR A 1 314 ? -11.409 4.122 4.097 1.00 97.75 314 THR A C 1
ATOM 2309 O O . THR A 1 314 ? -12.535 3.668 3.909 1.00 97.75 314 THR A O 1
ATOM 2312 N N . GLY A 1 315 ? -10.616 3.666 5.077 1.00 96.94 315 GLY A N 1
ATOM 2313 C CA . GLY A 1 315 ? -10.992 2.589 6.001 1.00 96.94 315 GLY A CA 1
ATOM 2314 C C . GLY A 1 315 ? -12.137 2.942 6.962 1.00 96.94 315 GLY A C 1
ATOM 2315 O O . GLY A 1 315 ? -12.656 2.060 7.635 1.00 96.94 315 GLY A O 1
ATOM 2316 N N . LEU A 1 316 ? -12.548 4.214 7.027 1.00 97.81 316 LEU A N 1
ATOM 2317 C CA . LEU A 1 316 ? -13.695 4.690 7.807 1.00 97.81 316 LEU A CA 1
ATOM 2318 C C . LEU A 1 316 ? -14.838 5.207 6.927 1.00 97.81 316 LEU A C 1
ATOM 2320 O O . LEU A 1 316 ? -15.816 5.724 7.451 1.00 97.81 316 LEU A O 1
ATOM 2324 N N . ALA A 1 317 ? -14.732 5.097 5.601 1.00 97.25 317 ALA A N 1
ATOM 2325 C CA . ALA A 1 317 ? -15.727 5.647 4.684 1.00 97.25 317 ALA A CA 1
ATOM 2326 C C . ALA A 1 317 ? -16.950 4.734 4.484 1.00 97.25 317 ALA A C 1
ATOM 2328 O O . ALA A 1 317 ? -17.921 5.154 3.866 1.00 97.25 317 ALA A O 1
ATOM 2329 N N . HIS A 1 318 ? -16.935 3.492 4.972 1.00 96.44 318 HIS A N 1
ATOM 2330 C CA . HIS A 1 318 ? -18.053 2.568 4.781 1.00 96.44 318 HIS A CA 1
ATOM 2331 C C . HIS A 1 318 ? -19.226 2.887 5.719 1.00 96.44 318 HIS A C 1
ATOM 2333 O O . HIS A 1 318 ? -19.057 2.962 6.935 1.00 96.44 318 HIS A O 1
ATOM 2339 N N . GLY A 1 319 ? -20.429 3.038 5.160 1.00 96.38 319 GLY A N 1
ATOM 2340 C CA . GLY A 1 319 ? -21.657 3.247 5.930 1.00 96.38 319 GLY A CA 1
ATOM 2341 C C . GLY A 1 319 ? -21.789 4.646 6.536 1.00 96.38 319 GLY A C 1
ATOM 2342 O O . GLY A 1 319 ? -22.642 4.864 7.394 1.00 96.38 319 GLY A O 1
ATOM 2343 N N . VAL A 1 320 ? -20.964 5.600 6.099 1.00 96.75 320 VAL A N 1
ATOM 2344 C CA . VAL A 1 320 ? -20.943 6.964 6.634 1.00 96.75 320 VAL A CA 1
ATOM 2345 C C . VAL A 1 320 ? -21.758 7.894 5.747 1.00 96.75 320 VAL A C 1
ATOM 2347 O O . VAL A 1 320 ? -21.636 7.880 4.525 1.00 96.75 320 VAL A O 1
ATOM 2350 N N . LYS A 1 321 ? -22.614 8.715 6.354 1.00 98.31 321 LYS A N 1
ATOM 2351 C CA . LYS A 1 321 ? -23.503 9.625 5.630 1.00 98.31 321 LYS A CA 1
ATOM 2352 C C . LYS A 1 321 ? -22.832 10.971 5.367 1.00 98.31 321 LYS A C 1
ATOM 2354 O O . LYS A 1 321 ? -22.150 11.501 6.239 1.00 98.31 321 LYS A O 1
ATOM 2359 N N . LEU A 1 322 ? -23.056 11.544 4.188 1.00 98.50 322 LEU A N 1
ATOM 2360 C CA . LEU A 1 322 ? -22.581 12.876 3.834 1.00 98.50 322 LEU A CA 1
ATOM 2361 C 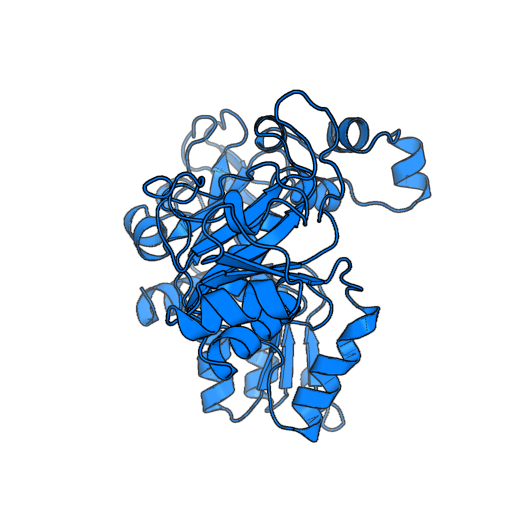C . LEU A 1 322 ? -23.439 13.971 4.476 1.00 98.50 322 LEU A C 1
ATOM 2363 O O . LEU A 1 322 ? -24.663 13.980 4.339 1.00 98.50 322 LEU A O 1
ATOM 2367 N N . ALA A 1 323 ? -22.777 14.935 5.107 1.00 97.94 323 ALA A N 1
ATOM 2368 C CA . ALA A 1 323 ? -23.359 16.178 5.599 1.00 97.94 323 ALA A CA 1
ATOM 2369 C C . ALA A 1 323 ? -23.456 17.252 4.496 1.00 97.94 323 ALA A C 1
ATOM 2371 O O . ALA A 1 323 ? -24.321 18.127 4.559 1.00 97.94 323 ALA A O 1
ATOM 2372 N N . ALA A 1 324 ? -22.593 17.181 3.477 1.00 96.75 324 ALA A N 1
ATOM 2373 C CA . ALA A 1 324 ? -22.529 18.129 2.367 1.00 96.75 324 ALA A CA 1
ATOM 2374 C C . ALA A 1 324 ? -22.355 17.415 1.018 1.00 96.75 324 ALA A C 1
ATOM 2376 O O . ALA A 1 324 ? -21.871 16.287 0.957 1.00 96.75 324 ALA A O 1
ATOM 2377 N N . SER A 1 325 ? -22.763 18.073 -0.070 1.00 98.38 325 SER A N 1
ATOM 2378 C CA . SER A 1 325 ? -22.509 17.567 -1.422 1.00 98.38 325 SER A CA 1
ATOM 2379 C C . SER A 1 325 ? -21.025 17.693 -1.770 1.00 98.38 325 SER A C 1
ATOM 2381 O O . SER A 1 325 ? -20.413 18.718 -1.470 1.00 98.38 325 SER A O 1
ATOM 2383 N N . VAL A 1 326 ? -20.476 16.694 -2.458 1.00 98.56 326 VAL A N 1
ATOM 2384 C CA . VAL A 1 326 ? -19.067 16.639 -2.869 1.00 98.56 326 VAL A CA 1
ATOM 2385 C C . VAL A 1 326 ? -18.978 16.344 -4.364 1.00 98.56 326 VAL A C 1
ATOM 2387 O O . VAL A 1 326 ? -19.665 15.455 -4.865 1.00 98.56 326 VAL A O 1
ATOM 2390 N N . ALA A 1 327 ? -18.151 17.095 -5.093 1.00 98.56 327 ALA A N 1
ATOM 2391 C CA . ALA A 1 327 ? -17.998 16.913 -6.536 1.00 98.56 327 ALA A CA 1
ATOM 2392 C C . ALA A 1 327 ? -17.097 15.714 -6.878 1.00 98.56 327 ALA A C 1
ATOM 2394 O O . ALA A 1 327 ? -16.199 15.359 -6.112 1.00 98.56 327 ALA A O 1
ATOM 2395 N N . ALA A 1 328 ? -17.278 15.134 -8.065 1.00 98.38 328 ALA A N 1
ATOM 2396 C CA . ALA A 1 328 ? -16.426 14.060 -8.569 1.00 98.38 328 ALA A CA 1
ATOM 2397 C C . ALA A 1 328 ? -14.931 14.434 -8.507 1.00 98.38 328 ALA A C 1
ATOM 2399 O O . ALA A 1 328 ? -14.520 15.527 -8.904 1.00 98.38 328 ALA A O 1
ATOM 2400 N N . GLY A 1 329 ? -14.103 13.511 -8.017 1.00 97.75 329 GLY A N 1
ATOM 2401 C CA . GLY A 1 329 ? -12.660 13.688 -7.863 1.00 97.75 329 GLY A CA 1
ATOM 2402 C C . GLY A 1 329 ? -12.234 14.536 -6.660 1.00 97.75 329 GLY A C 1
ATOM 2403 O O . GLY A 1 329 ? -11.031 14.654 -6.415 1.00 97.75 329 GLY A O 1
ATOM 2404 N N . GLN A 1 330 ? -13.167 15.115 -5.892 1.00 98.25 330 GLN A N 1
ATOM 2405 C CA . GLN A 1 330 ? -12.818 15.801 -4.651 1.00 98.25 330 GLN A CA 1
ATOM 2406 C C . GLN A 1 330 ? -12.560 14.798 -3.515 1.00 98.25 330 GLN A C 1
ATOM 2408 O O . GLN A 1 330 ? -13.322 13.839 -3.348 1.00 98.25 330 GLN A O 1
ATOM 2413 N N . PRO A 1 331 ? -11.498 15.009 -2.716 1.00 98.38 331 PRO A N 1
ATOM 2414 C CA . PRO A 1 331 ? -11.321 14.298 -1.459 1.00 98.38 331 PRO A CA 1
ATOM 2415 C C . PRO A 1 331 ? -12.479 14.571 -0.496 1.00 98.38 331 PRO A C 1
ATOM 2417 O O . PRO A 1 331 ? -12.886 15.719 -0.331 1.00 98.38 331 PRO A O 1
ATOM 2420 N N . ILE A 1 332 ? -12.953 13.525 0.173 1.00 98.69 332 ILE A N 1
ATOM 2421 C CA . ILE A 1 332 ? -13.905 13.620 1.277 1.00 98.69 332 ILE A CA 1
ATOM 2422 C C . ILE A 1 332 ? -13.136 14.021 2.533 1.00 98.69 332 ILE A C 1
ATOM 2424 O O . ILE A 1 332 ? -12.093 13.439 2.841 1.00 98.69 332 ILE A O 1
ATOM 2428 N N . THR A 1 333 ? -13.649 14.993 3.275 1.00 98.56 333 THR A N 1
ATOM 2429 C CA . THR A 1 333 ? -13.078 15.437 4.548 1.00 98.56 333 THR A CA 1
ATOM 2430 C C . THR A 1 333 ? -13.933 14.996 5.728 1.00 98.56 333 THR A C 1
ATOM 2432 O O . THR A 1 333 ? -15.110 14.665 5.592 1.00 98.56 333 THR A O 1
ATOM 2435 N N . TRP A 1 334 ? -13.360 15.048 6.928 1.00 98.06 334 TRP A N 1
ATOM 2436 C CA . TRP A 1 334 ? -14.093 14.832 8.175 1.00 98.06 334 TRP A CA 1
ATOM 2437 C C . TRP A 1 334 ? -15.283 15.784 8.359 1.00 98.06 334 TRP A C 1
ATOM 2439 O O . TRP A 1 334 ? -16.232 15.419 9.044 1.00 98.06 334 TRP A O 1
ATOM 2449 N N . SER A 1 335 ? -15.245 16.989 7.775 1.00 97.56 335 SER A N 1
ATOM 2450 C CA . SER A 1 335 ? -16.364 17.943 7.822 1.00 97.56 335 SER A CA 1
ATOM 2451 C C . SER A 1 335 ? -17.490 17.628 6.841 1.00 97.56 335 SER A C 1
ATOM 2453 O O . SER A 1 335 ? -18.592 18.144 7.013 1.00 97.56 335 SER A O 1
ATOM 2455 N N . ASP A 1 336 ? -17.240 16.778 5.844 1.00 98.38 336 ASP A N 1
ATOM 2456 C CA . ASP A 1 336 ? -18.243 16.411 4.843 1.00 98.38 336 ASP A CA 1
ATOM 2457 C C . ASP A 1 336 ? -19.133 15.257 5.309 1.00 98.38 336 ASP A C 1
ATOM 2459 O O . ASP A 1 336 ? -20.076 14.905 4.603 1.00 98.38 336 ASP A O 1
ATOM 2463 N N . VAL A 1 337 ? -18.864 14.661 6.478 1.00 98.12 337 VAL A N 1
ATOM 2464 C CA . VAL A 1 337 ? -19.524 13.436 6.943 1.00 98.12 337 VAL A CA 1
ATOM 2465 C C . VAL A 1 337 ? -20.107 13.508 8.354 1.00 98.12 337 VAL A C 1
ATOM 2467 O O . VAL A 1 337 ? -19.564 14.125 9.266 1.00 98.12 337 VAL A O 1
ATOM 2470 N N . GLU A 1 338 ? -21.205 12.781 8.543 1.00 97.38 338 GLU A N 1
ATOM 2471 C CA . GLU A 1 338 ? -21.813 12.460 9.831 1.00 97.38 338 GLU A CA 1
ATOM 2472 C C . GLU A 1 338 ? -21.186 11.153 10.359 1.00 97.38 338 GLU A C 1
ATOM 2474 O O . GLU A 1 338 ? -21.684 10.062 10.079 1.00 97.38 338 GLU A O 1
ATOM 2479 N N . ILE A 1 339 ? -20.074 11.246 11.101 1.00 95.44 339 ILE A N 1
ATOM 2480 C CA . ILE A 1 339 ? -19.401 10.079 11.698 1.00 95.44 339 ILE A CA 1
ATOM 2481 C C . ILE A 1 339 ? -19.408 10.133 13.228 1.00 95.44 339 ILE A C 1
ATOM 2483 O O . ILE A 1 339 ? -19.159 11.176 13.836 1.00 95.44 339 ILE A O 1
ATOM 2487 N N . ASP A 1 340 ? -19.694 8.995 13.860 1.00 94.38 340 ASP A N 1
ATOM 2488 C CA . ASP A 1 340 ? -19.747 8.893 15.315 1.00 94.38 340 ASP A CA 1
ATOM 2489 C C . ASP A 1 340 ? -18.340 8.959 15.932 1.00 94.38 340 ASP A C 1
ATOM 2491 O O . ASP A 1 340 ? -17.559 8.008 15.863 1.00 94.38 340 ASP A O 1
ATOM 2495 N N . ALA A 1 341 ? -18.029 10.075 16.592 1.00 93.25 341 ALA A N 1
ATOM 2496 C CA . ALA A 1 341 ? -16.774 10.261 17.318 1.00 93.25 341 ALA A CA 1
ATOM 2497 C C . ALA A 1 341 ? -16.627 9.324 18.535 1.00 93.25 341 ALA A C 1
ATOM 2499 O O . ALA A 1 341 ? -15.520 9.160 19.053 1.00 93.25 341 ALA A O 1
ATOM 2500 N N . ALA A 1 342 ? -17.718 8.707 19.004 1.00 94.19 342 ALA A N 1
ATOM 2501 C CA . ALA A 1 342 ? -17.680 7.698 20.054 1.00 94.19 342 ALA A CA 1
ATOM 2502 C C . ALA A 1 342 ? -17.282 6.305 19.533 1.00 94.19 342 ALA A C 1
ATOM 2504 O O . ALA A 1 342 ? -16.939 5.452 20.355 1.00 94.19 342 ALA A O 1
ATOM 2505 N N . CYS A 1 343 ? -17.258 6.076 18.216 1.00 95.00 343 CYS A N 1
ATOM 2506 C CA . CYS A 1 343 ? -16.769 4.831 17.628 1.00 95.00 343 CYS A CA 1
ATOM 2507 C C . CYS A 1 343 ? -15.289 4.607 17.976 1.00 95.00 343 CYS A C 1
ATOM 2509 O O . CYS A 1 343 ? -14.449 5.494 17.806 1.00 95.00 343 CYS A O 1
ATOM 2511 N N . ASP A 1 344 ? -14.947 3.407 18.444 1.00 95.75 344 ASP A N 1
ATOM 2512 C CA . ASP A 1 344 ? -13.589 3.113 18.904 1.00 95.75 344 ASP A CA 1
ATOM 2513 C C . ASP A 1 344 ? -12.553 3.180 17.777 1.00 95.75 344 ASP A C 1
ATOM 2515 O O . ASP A 1 344 ? -11.463 3.702 17.997 1.00 95.75 344 ASP A O 1
ATOM 2519 N N . ALA A 1 345 ? -12.896 2.761 16.554 1.00 96.62 345 ALA A N 1
ATOM 2520 C CA . ALA A 1 345 ? -12.001 2.918 15.406 1.00 96.62 345 ALA A CA 1
ATOM 2521 C C . ALA A 1 345 ? -11.725 4.395 15.085 1.00 96.62 345 ALA A C 1
ATOM 2523 O O . ALA A 1 345 ? -10.590 4.754 14.772 1.00 96.62 345 ALA A O 1
ATOM 2524 N N . VAL A 1 346 ? -12.727 5.270 15.236 1.00 97.88 346 VAL A N 1
ATOM 2525 C CA . VAL A 1 346 ? -12.547 6.720 15.071 1.00 97.88 346 VAL A CA 1
ATOM 2526 C C . VAL A 1 346 ? -11.630 7.267 16.162 1.00 97.88 346 VAL A C 1
ATOM 2528 O O . VAL A 1 346 ? -10.697 8.000 15.849 1.00 97.88 346 VAL A O 1
ATOM 2531 N N . LYS A 1 347 ? -11.823 6.877 17.429 1.00 98.06 347 LYS A N 1
ATOM 2532 C CA . LYS A 1 347 ? -10.935 7.289 18.531 1.00 98.06 347 LYS A CA 1
ATOM 2533 C C . LYS A 1 347 ? -9.490 6.844 18.303 1.00 98.06 347 LYS A C 1
ATOM 2535 O O . LYS A 1 347 ? -8.593 7.668 18.428 1.00 98.06 347 LYS A O 1
ATOM 2540 N N . ILE A 1 348 ? -9.278 5.578 17.931 1.00 98.25 348 ILE A N 1
ATOM 2541 C CA . ILE A 1 348 ? -7.950 5.014 17.635 1.00 98.25 348 ILE A CA 1
ATOM 2542 C C . ILE A 1 348 ? -7.291 5.789 16.493 1.00 98.25 348 ILE A C 1
ATOM 2544 O O . ILE A 1 348 ? -6.130 6.183 16.596 1.00 98.25 348 ILE A O 1
ATOM 2548 N N . ARG A 1 349 ? -8.040 6.065 15.420 1.00 98.12 349 ARG A N 1
ATOM 2549 C CA . ARG A 1 349 ? -7.544 6.872 14.306 1.00 98.12 349 ARG A CA 1
ATOM 2550 C C . ARG A 1 349 ? -7.154 8.280 14.761 1.00 98.12 349 ARG A C 1
ATOM 2552 O O . ARG A 1 349 ? -6.062 8.729 14.440 1.00 98.12 349 ARG A O 1
ATOM 2559 N N . ARG A 1 350 ? -8.007 8.968 15.525 1.00 97.94 350 ARG A N 1
ATOM 2560 C CA . ARG A 1 350 ? -7.714 10.316 16.045 1.00 97.94 350 ARG A CA 1
ATOM 2561 C C . ARG A 1 350 ? -6.510 10.337 16.983 1.00 97.94 350 ARG A C 1
ATOM 2563 O O . ARG A 1 350 ? -5.734 11.283 16.934 1.00 97.94 350 ARG A O 1
ATOM 2570 N N . GLU A 1 351 ? -6.342 9.311 17.811 1.00 97.88 351 GLU A N 1
ATOM 2571 C CA . GLU A 1 351 ? -5.161 9.146 18.663 1.00 97.88 351 GLU A CA 1
ATOM 2572 C C . GLU A 1 351 ? -3.888 8.989 17.819 1.00 97.88 351 GLU A C 1
ATOM 2574 O O . GLU A 1 351 ? -2.892 9.664 18.079 1.00 97.88 351 GLU A O 1
ATOM 2579 N N . MET A 1 352 ? -3.938 8.167 16.764 1.00 97.75 352 MET A N 1
ATOM 2580 C CA . MET A 1 352 ? -2.828 8.012 15.820 1.00 97.75 352 MET A CA 1
ATOM 2581 C C . MET A 1 352 ? -2.478 9.350 15.148 1.00 97.75 352 MET A C 1
ATOM 2583 O O . MET A 1 352 ? -1.316 9.752 15.166 1.00 97.75 352 MET A O 1
ATOM 2587 N N . GLU A 1 353 ? -3.473 10.091 14.649 1.00 97.50 353 GLU A N 1
ATOM 2588 C CA . GLU A 1 353 ? -3.267 11.414 14.038 1.00 97.50 353 GLU A CA 1
ATOM 2589 C C . GLU A 1 353 ? -2.627 12.414 15.014 1.00 97.50 353 GLU A C 1
ATOM 2591 O O . GLU A 1 353 ? -1.725 13.152 14.633 1.00 97.50 353 GLU A O 1
ATOM 2596 N N . GLN A 1 354 ? -3.050 12.435 16.281 1.00 96.88 354 GLN A N 1
ATOM 2597 C CA . GLN A 1 354 ? -2.487 13.338 17.294 1.00 96.88 354 GLN A CA 1
ATOM 2598 C C . GLN A 1 354 ? -1.040 13.001 17.659 1.00 96.88 354 GLN A C 1
ATOM 2600 O O . GLN A 1 354 ? -0.272 13.895 18.015 1.00 96.88 354 GLN A O 1
ATOM 2605 N N . ARG A 1 355 ? -0.679 11.716 17.626 1.00 96.44 355 ARG A N 1
ATOM 2606 C CA . ARG A 1 355 ? 0.633 11.239 18.069 1.00 96.44 355 ARG A CA 1
ATOM 2607 C C . ARG A 1 355 ? 1.687 11.258 16.964 1.00 96.44 355 ARG A C 1
ATOM 2609 O O . ARG A 1 355 ? 2.862 11.443 17.272 1.00 96.44 355 ARG A O 1
ATOM 2616 N N . PHE A 1 356 ? 1.276 11.064 15.711 1.00 95.56 356 PHE A N 1
ATOM 2617 C CA . PHE A 1 356 ? 2.176 10.907 14.561 1.00 95.56 356 PHE A CA 1
ATOM 2618 C C . PHE A 1 356 ? 2.010 11.980 13.472 1.00 95.56 356 PHE A C 1
ATOM 2620 O O . PHE A 1 356 ? 2.754 11.948 12.490 1.00 95.56 356 PHE A O 1
ATOM 2627 N N . GLY A 1 357 ? 1.047 12.895 13.623 1.00 83.12 357 GLY A N 1
ATOM 2628 C CA . GLY A 1 357 ? 0.773 13.993 12.689 1.00 83.12 357 GLY A CA 1
ATOM 2629 C C . GLY A 1 357 ? 1.671 15.217 12.811 1.00 83.12 357 GLY A C 1
ATOM 2630 O O . GLY A 1 357 ? 2.330 15.404 13.856 1.00 83.12 357 GLY A O 1
#